Protein AF-A0A5N5Z941-F1 (afdb_monomer)

Secondary structure (DSSP, 8-state):
-HHHHHHHHHSS---------------SS--------------TT-EEEEE-TTT--EEEEEEEGGGHHHHHHHHHHHHHHTT--HHHHHHHHHHHHHTT-STT--EEEETTTEEEE-SGGGTTSTTTTEEE--SSS-EEEE--HHHHHHHHTT--TTTEESS--TTSEE----THHHHHHHHTHHHHHH-HHHHHHHHHHHHIIIIIHHHHHHHHHHT-EEEESS-TTSHHHHB-EETTTTEE-B-TTSPBPBPHHHHHHHHHHHTTEEEETTEEEE--

Foldseek 3Di:
DVVVVVVVVPPDPDPDDDDDDDDFDDDDDDDDDDDDDDDDDDDQPDFGWDAQDPQRHTPDTRHTPVCVVVVVVVLCVVCVVVVHDSNVSRVVQRVCLVVVNHPPNQWDADQQAWIAGDDPVQCLFFVGRIDGGHQAFEEEEDFFPVLLCSVVVVVCVLQEDDATDHSHYHYFDDCVLVVLCVVLVVCVPVPVQVSLVVSLVCCCVVGVVVSLVRCLVRQHKYFYRYFLVDPVRFAPQDPVVRGFRAHPVRHGHGHNRNVSVVVLVVSQWDDDRGMTGHDD

Radius of gyration: 24.16 Å; Cα contacts (8 Å, |Δi|>4): 361; chains: 1; bounding box: 55×69×48 Å

Mean predicted aligned error: 14.46 Å

Solvent-accessible surface area (backbone atoms only — not comparable to full-atom values): 16424 Å² total; per-residue (Å²): 110,74,67,62,55,55,56,60,61,73,78,48,91,76,80,85,77,86,89,83,93,82,89,84,86,86,90,84,95,78,92,78,93,74,81,89,82,89,86,89,85,80,68,99,85,52,65,39,70,44,59,28,85,93,75,68,36,79,75,48,71,72,42,42,72,91,45,47,66,60,51,51,51,54,48,47,50,51,12,54,75,69,76,38,54,59,65,58,40,36,50,48,50,40,49,25,42,74,68,73,70,35,97,78,41,56,62,48,77,43,82,21,47,33,38,40,43,46,57,76,85,33,60,76,29,31,70,37,34,58,44,80,34,37,62,86,35,32,25,32,50,49,41,43,72,72,57,45,46,60,63,64,66,68,67,59,71,88,50,47,40,69,59,94,29,68,15,28,28,20,40,90,82,69,72,57,63,63,50,43,51,61,74,41,46,70,32,55,77,78,37,49,36,60,29,55,54,50,45,56,48,53,43,36,70,77,48,50,48,60,54,48,51,56,40,62,74,70,57,38,40,34,37,28,43,40,49,79,84,41,65,78,39,32,27,36,68,34,79,90,76,72,41,69,38,32,40,96,84,68,46,71,36,66,26,71,41,34,51,50,55,53,50,41,45,77,69,46,29,48,77,62,90,38,36,33,37,63,66,129

Sequence (280 aa):
MRKLLKFLIHVWELKTISKIDFLLIKIKDTSIILGCFNVVFGSKKFKFNLYARKTGVLLEENIRKRQLDSLMKKYKNKAKTAGKTLDEYFEELATAVRNGRSQNIIAKFVKGAKLELVGSRFKNLFGGGIIVLHPERTVAVTGILDDMKIIKGLGLKNLWKQGSNIGGLDILSSPVWKKLKLKYKALEKTNNKLYWKKITKDFWDEVNKPWLDDIIARGDDVRFISDPSLETSKYVFDDKLRMFATDEFGKKVPTIFSKEVEYLKNNGYEIIGHIARKIN

Structure (mmCIF, N/CA/C/O backbone):
data_AF-A0A5N5Z941-F1
#
_entry.id   AF-A0A5N5Z941-F1
#
loop_
_atom_site.group_PDB
_atom_site.id
_atom_site.type_symbol
_atom_site.label_atom_id
_atom_site.label_alt_id
_atom_site.label_comp_id
_atom_site.label_asym_id
_atom_site.label_entity_id
_atom_site.label_seq_id
_atom_site.pdbx_PDB_ins_code
_atom_site.Cartn_x
_atom_site.Cartn_y
_atom_site.Cartn_z
_atom_site.occupancy
_atom_site.B_iso_or_equiv
_atom_site.auth_seq_id
_atom_site.auth_comp_id
_atom_site.auth_asym_id
_atom_site.auth_atom_id
_atom_site.pdbx_PDB_model_num
ATOM 1 N N . MET A 1 1 ? 0.999 43.437 -13.125 1.00 34.16 1 MET A N 1
ATOM 2 C CA . MET A 1 1 ? 2.231 42.663 -13.422 1.00 34.16 1 MET A CA 1
ATOM 3 C C . MET A 1 1 ? 3.386 43.524 -13.946 1.00 34.16 1 MET A C 1
ATOM 5 O O . MET A 1 1 ? 4.412 43.567 -13.286 1.00 34.16 1 MET A O 1
ATOM 9 N N . ARG A 1 2 ? 3.232 44.285 -15.045 1.00 28.75 2 ARG A N 1
ATOM 10 C CA . ARG A 1 2 ? 4.308 45.151 -15.593 1.00 28.75 2 ARG A CA 1
ATOM 11 C C . ARG A 1 2 ? 4.820 46.260 -14.646 1.00 28.75 2 ARG A C 1
ATOM 13 O O . ARG A 1 2 ? 6.007 46.557 -14.670 1.00 28.75 2 ARG A O 1
ATOM 20 N N . LYS A 1 3 ? 3.967 46.841 -13.787 1.00 30.12 3 LYS A N 1
ATOM 21 C CA . LYS A 1 3 ? 4.376 47.871 -12.801 1.00 30.12 3 LYS A CA 1
ATOM 22 C C . LYS A 1 3 ? 5.195 47.308 -11.625 1.00 30.12 3 LYS A C 1
ATOM 24 O O . LYS A 1 3 ? 6.138 47.952 -11.189 1.00 30.12 3 LYS A O 1
ATOM 29 N N . LEU A 1 4 ? 4.894 46.084 -11.180 1.00 32.78 4 LEU A N 1
ATOM 30 C CA . LEU A 1 4 ? 5.630 45.403 -10.103 1.00 32.78 4 LEU A CA 1
ATOM 31 C C . LEU A 1 4 ? 7.045 45.002 -10.557 1.00 32.78 4 LEU A C 1
ATOM 33 O O . LEU A 1 4 ? 8.001 45.102 -9.798 1.00 32.78 4 LEU A O 1
ATOM 37 N N . LEU A 1 5 ? 7.174 44.605 -11.829 1.00 32.78 5 LEU A N 1
ATOM 38 C CA . LEU A 1 5 ? 8.449 44.234 -12.441 1.00 32.78 5 LEU A CA 1
ATOM 39 C C . LEU A 1 5 ? 9.382 45.448 -12.599 1.00 32.78 5 LEU A C 1
ATOM 41 O O . LEU A 1 5 ? 10.567 45.345 -12.316 1.00 32.78 5 LEU A O 1
ATOM 45 N N . LYS A 1 6 ? 8.841 46.617 -12.978 1.00 34.97 6 LYS A N 1
ATOM 46 C CA . LYS A 1 6 ? 9.615 47.867 -13.080 1.00 34.97 6 LYS A CA 1
ATOM 47 C C . LYS A 1 6 ? 10.100 48.384 -11.720 1.00 34.97 6 LYS A C 1
ATOM 49 O O . LYS A 1 6 ? 11.222 48.863 -11.634 1.00 34.97 6 LYS A O 1
ATOM 54 N N . PHE A 1 7 ? 9.292 48.244 -10.667 1.00 34.28 7 PHE A N 1
ATOM 55 C CA . PHE A 1 7 ? 9.678 48.648 -9.310 1.00 34.28 7 PHE A CA 1
ATOM 56 C C . PHE A 1 7 ? 10.829 47.793 -8.753 1.00 34.28 7 PHE A C 1
ATOM 58 O O . PHE A 1 7 ? 11.749 48.314 -8.133 1.00 34.28 7 PHE A O 1
ATOM 65 N N . LEU A 1 8 ? 10.833 46.488 -9.041 1.00 33.56 8 LEU A N 1
ATOM 66 C CA . LEU A 1 8 ? 11.883 45.570 -8.584 1.00 33.56 8 LEU A CA 1
ATOM 67 C C . LEU A 1 8 ? 13.217 45.734 -9.330 1.00 33.56 8 LEU A C 1
ATOM 69 O O . LEU A 1 8 ? 14.261 45.434 -8.762 1.00 33.56 8 LEU A O 1
ATOM 73 N N . ILE A 1 9 ? 13.196 46.235 -10.569 1.00 36.88 9 ILE A N 1
ATOM 74 C CA . ILE A 1 9 ? 14.405 46.492 -11.372 1.00 36.88 9 ILE A CA 1
ATOM 75 C C . ILE A 1 9 ? 15.160 47.744 -10.892 1.00 36.88 9 ILE A C 1
ATOM 77 O O . ILE A 1 9 ? 16.368 47.830 -11.076 1.00 36.88 9 ILE A O 1
ATOM 81 N N . HIS A 1 10 ? 14.476 48.707 -10.265 1.00 32.75 10 HIS A N 1
ATOM 82 C CA . HIS A 1 10 ? 15.073 50.001 -9.910 1.00 32.75 10 HIS A CA 1
ATOM 83 C C . HIS A 1 10 ? 15.704 50.040 -8.507 1.00 32.75 10 HIS A C 1
ATOM 85 O O . HIS A 1 10 ? 16.570 50.864 -8.252 1.00 32.75 10 HIS A O 1
ATOM 91 N N . VAL A 1 11 ? 15.286 49.153 -7.595 1.00 32.28 11 VAL A N 1
ATOM 92 C CA . VAL A 1 11 ? 15.724 49.176 -6.181 1.00 32.28 11 VAL A CA 1
ATOM 93 C C . VAL A 1 11 ? 16.983 48.326 -5.941 1.00 32.28 11 VAL A C 1
ATOM 95 O O . VAL A 1 11 ? 17.607 48.437 -4.892 1.00 32.28 11 VAL A O 1
ATOM 98 N N . TRP A 1 12 ? 17.369 47.458 -6.879 1.00 30.80 12 TRP A N 1
ATOM 99 C CA . TRP A 1 12 ? 18.492 46.533 -6.704 1.00 30.80 12 TRP A CA 1
ATOM 100 C C . TRP A 1 12 ? 19.433 46.636 -7.901 1.00 30.80 12 TRP A C 1
ATOM 102 O O . TRP A 1 12 ? 19.132 46.122 -8.977 1.00 30.80 12 TRP A O 1
ATOM 112 N N . GLU A 1 13 ? 20.572 47.303 -7.706 1.00 29.98 13 GLU A N 1
ATOM 113 C CA . GLU A 1 13 ? 21.685 47.347 -8.657 1.00 29.98 13 GLU A CA 1
ATOM 114 C C . GLU A 1 13 ? 22.145 45.923 -9.010 1.00 29.98 13 GLU A C 1
ATOM 116 O O . GLU A 1 13 ? 22.936 45.284 -8.313 1.00 29.98 13 GLU A O 1
ATOM 121 N N . LEU A 1 14 ? 21.625 45.394 -10.115 1.00 31.38 14 LEU A N 1
ATOM 122 C CA . LEU A 1 14 ? 22.033 44.114 -10.674 1.00 31.38 14 LEU A CA 1
ATOM 123 C C . LEU A 1 14 ? 23.323 44.314 -11.471 1.00 31.38 14 LEU A C 1
ATOM 125 O O . LEU A 1 14 ? 23.294 44.556 -12.676 1.00 31.38 14 LEU A O 1
ATOM 129 N N . LYS A 1 15 ? 24.475 44.168 -10.807 1.00 27.58 15 LYS A N 1
ATOM 130 C CA . LYS A 1 15 ? 25.736 43.899 -11.509 1.00 27.58 15 LYS A CA 1
ATOM 131 C C . LYS A 1 15 ? 25.632 42.535 -12.197 1.00 27.58 15 LYS A C 1
ATOM 133 O O . LYS A 1 15 ? 25.572 41.487 -11.556 1.00 27.58 15 LYS A O 1
ATOM 138 N N . THR A 1 16 ? 25.578 42.572 -13.521 1.00 26.86 16 THR A N 1
ATOM 139 C CA . THR A 1 16 ? 25.577 41.429 -14.435 1.00 26.86 16 THR A CA 1
ATOM 140 C C . THR A 1 16 ? 26.848 40.595 -14.280 1.00 26.86 16 THR A C 1
ATOM 142 O O . THR A 1 16 ? 27.936 41.054 -14.615 1.00 26.86 16 THR A O 1
ATOM 145 N N . ILE A 1 17 ? 26.705 39.350 -13.818 1.00 27.91 17 ILE A N 1
ATOM 146 C CA . ILE A 1 17 ? 27.745 38.317 -13.899 1.00 27.91 17 ILE A CA 1
ATOM 147 C C . ILE A 1 17 ? 27.318 37.326 -14.984 1.00 27.91 17 ILE A C 1
ATOM 149 O O . ILE A 1 17 ? 26.288 36.662 -14.878 1.00 27.91 17 ILE A O 1
ATOM 153 N N . SER A 1 18 ? 28.104 37.266 -16.055 1.00 26.66 18 SER A N 1
ATOM 154 C CA . SER A 1 18 ? 27.911 36.376 -17.197 1.00 26.66 18 SER A CA 1
ATOM 155 C C . SER A 1 18 ? 28.386 34.950 -16.888 1.00 26.66 18 SER A C 1
ATOM 157 O O . SER A 1 18 ? 29.513 34.781 -16.429 1.00 26.66 18 SER A O 1
ATOM 159 N N . LYS A 1 19 ? 27.560 33.959 -17.261 1.00 28.72 19 LYS A N 1
ATOM 160 C CA . LYS A 1 19 ? 27.771 32.489 -17.272 1.00 28.72 19 LYS A CA 1
ATOM 161 C C . LYS A 1 19 ? 27.535 31.725 -15.965 1.00 28.72 19 LYS A C 1
ATOM 163 O O . LYS A 1 19 ? 28.493 31.418 -15.264 1.00 28.72 19 LYS A O 1
ATOM 168 N N . ILE A 1 20 ? 26.292 31.279 -15.735 1.00 28.08 20 ILE A N 1
ATOM 169 C CA . ILE A 1 20 ? 25.980 30.059 -14.960 1.00 28.08 20 ILE A CA 1
ATOM 170 C C . ILE A 1 20 ? 24.693 29.405 -15.514 1.00 28.08 20 ILE A C 1
ATOM 172 O O . ILE A 1 20 ? 23.646 30.047 -15.562 1.00 28.08 20 ILE A O 1
ATOM 176 N N . ASP A 1 21 ? 24.771 28.120 -15.879 1.00 24.11 21 ASP A N 1
ATOM 177 C CA . ASP A 1 21 ? 23.700 27.308 -16.479 1.00 24.11 21 ASP A CA 1
ATOM 178 C C . ASP A 1 21 ? 22.988 26.404 -15.452 1.00 24.11 21 ASP A C 1
ATOM 180 O O . ASP A 1 21 ? 23.427 25.278 -15.256 1.00 24.11 21 ASP A O 1
ATOM 184 N N . PHE A 1 22 ? 21.879 26.819 -14.816 1.00 28.45 22 PHE A N 1
ATOM 185 C CA . PHE A 1 22 ? 20.979 25.873 -14.113 1.00 28.45 22 PHE A CA 1
ATOM 186 C C . PHE A 1 22 ? 19.509 26.336 -14.089 1.00 28.45 22 PHE A C 1
ATOM 188 O O . PHE A 1 22 ? 19.224 27.528 -13.972 1.00 28.45 22 PHE A O 1
ATOM 195 N N . LEU A 1 23 ? 18.575 25.371 -14.129 1.00 29.17 23 LEU A N 1
ATOM 196 C CA . LEU A 1 23 ? 17.128 25.559 -13.934 1.00 29.17 23 LEU A CA 1
ATOM 197 C C . LEU A 1 23 ? 16.690 25.002 -12.567 1.00 29.17 23 LEU A C 1
ATOM 199 O O . LEU A 1 23 ? 17.074 23.899 -12.182 1.00 29.17 23 LEU A O 1
ATOM 203 N N . LEU A 1 24 ? 15.845 25.758 -11.862 1.00 28.91 24 LEU A N 1
ATOM 204 C CA . LEU A 1 24 ? 15.279 25.441 -10.547 1.00 28.91 24 LEU A CA 1
ATOM 205 C C . LEU A 1 24 ? 13.745 25.483 -10.638 1.00 28.91 24 LEU A C 1
ATOM 207 O O . LEU A 1 24 ? 13.215 26.435 -11.206 1.00 28.91 24 LEU A O 1
ATOM 211 N N . ILE A 1 25 ? 13.014 24.516 -10.063 1.00 28.80 25 ILE A N 1
ATOM 212 C CA . ILE A 1 25 ? 11.534 24.531 -10.081 1.00 28.80 25 ILE A CA 1
ATOM 213 C C . ILE A 1 25 ? 10.939 24.363 -8.673 1.00 28.80 25 ILE A C 1
ATOM 215 O O . ILE A 1 25 ? 11.345 23.501 -7.893 1.00 28.80 25 ILE A O 1
ATOM 219 N N . LYS A 1 26 ? 9.958 25.229 -8.369 1.00 27.98 26 LYS A N 1
ATOM 220 C CA . LYS A 1 26 ? 9.179 25.349 -7.122 1.00 27.98 26 LYS A CA 1
ATOM 221 C C . LYS A 1 26 ? 7.834 24.613 -7.229 1.00 27.98 26 LYS A C 1
ATOM 223 O O . LYS A 1 26 ? 7.254 24.539 -8.304 1.00 27.98 26 LYS A O 1
ATOM 228 N N . ILE A 1 27 ? 7.295 24.162 -6.089 1.00 30.41 27 ILE A N 1
ATOM 229 C CA . ILE A 1 27 ? 5.956 23.558 -5.961 1.00 30.41 27 ILE A CA 1
ATOM 230 C C . ILE A 1 27 ? 5.034 24.458 -5.122 1.00 30.41 27 ILE A C 1
ATOM 232 O O . ILE A 1 27 ? 5.337 24.722 -3.955 1.00 30.41 27 ILE A O 1
ATOM 236 N N . LYS A 1 28 ? 3.912 24.884 -5.721 1.00 33.81 28 LYS A N 1
ATOM 237 C CA . LYS A 1 28 ? 2.533 24.829 -5.184 1.00 33.81 28 LYS A CA 1
ATOM 238 C C . LYS A 1 28 ? 1.542 25.382 -6.232 1.00 33.81 28 LYS A C 1
ATOM 240 O O . LYS A 1 28 ? 1.568 26.568 -6.533 1.00 33.81 28 LYS A O 1
ATOM 245 N N . ASP A 1 29 ? 0.721 24.469 -6.750 1.00 30.47 29 ASP A N 1
ATOM 246 C CA . ASP A 1 29 ? -0.623 24.636 -7.338 1.00 30.47 29 ASP A CA 1
ATOM 247 C C . ASP A 1 29 ? -0.856 25.156 -8.780 1.00 30.47 29 ASP A C 1
ATOM 249 O O . ASP A 1 29 ? -2.010 25.305 -9.172 1.00 30.47 29 ASP A O 1
ATOM 253 N N . THR A 1 30 ? 0.143 25.304 -9.659 1.00 24.30 30 THR A N 1
ATOM 254 C CA . THR A 1 30 ? -0.098 25.367 -11.128 1.00 24.30 30 THR A CA 1
ATOM 255 C C . THR A 1 30 ? 1.155 24.959 -11.908 1.00 24.30 30 THR A C 1
ATOM 257 O O . THR A 1 30 ? 2.269 25.298 -11.506 1.00 24.30 30 THR A O 1
ATOM 260 N N . SER A 1 31 ? 0.989 24.232 -13.017 1.00 30.16 31 SER A N 1
ATOM 261 C CA . SER A 1 31 ? 2.070 23.852 -13.934 1.00 30.16 31 SER A CA 1
ATOM 262 C C . SER A 1 31 ? 2.244 24.908 -15.024 1.00 30.16 31 SER A C 1
ATOM 264 O O . SER A 1 31 ? 1.320 25.145 -15.794 1.00 30.16 31 SER A O 1
ATOM 266 N N . ILE A 1 32 ? 3.430 25.509 -15.125 1.00 23.92 32 ILE A N 1
ATOM 267 C CA . ILE A 1 32 ? 3.834 26.299 -16.294 1.00 23.92 32 ILE A CA 1
ATOM 268 C C . ILE A 1 32 ? 5.236 25.845 -16.708 1.00 23.92 32 ILE A C 1
ATOM 270 O O . ILE A 1 32 ? 6.147 25.796 -15.881 1.00 23.92 32 ILE A O 1
ATOM 274 N N . ILE A 1 33 ? 5.396 25.519 -17.991 1.00 27.14 33 ILE A N 1
ATOM 275 C CA . ILE A 1 33 ? 6.697 25.387 -18.651 1.00 27.14 33 ILE A CA 1
ATOM 276 C C . ILE A 1 33 ? 7.131 26.804 -19.027 1.00 27.14 33 ILE A C 1
ATOM 278 O O . ILE A 1 33 ? 6.471 27.444 -19.841 1.00 27.14 33 ILE A O 1
ATOM 282 N N . LEU A 1 34 ? 8.215 27.308 -18.438 1.00 24.92 34 LEU A N 1
ATOM 283 C CA . LEU A 1 34 ? 8.829 28.566 -18.865 1.00 24.92 34 LEU A CA 1
ATOM 284 C C . LEU A 1 34 ? 10.334 28.385 -19.036 1.00 24.92 34 LEU A C 1
ATOM 286 O O . LEU A 1 34 ? 11.019 27.848 -18.164 1.00 24.92 34 LEU A O 1
ATOM 290 N N . GLY A 1 35 ? 10.812 28.839 -20.194 1.00 25.55 35 GLY A N 1
ATOM 291 C CA . GLY A 1 35 ? 12.224 28.981 -20.510 1.00 25.55 35 GLY A CA 1
ATOM 292 C C . GLY A 1 35 ? 12.918 30.010 -19.611 1.00 25.55 35 GLY A C 1
ATOM 293 O O . GLY A 1 35 ? 12.281 30.907 -19.068 1.00 25.55 35 GLY A O 1
ATOM 294 N N . CYS A 1 36 ? 14.226 29.796 -19.462 1.00 32.69 36 CYS A N 1
ATOM 295 C CA . CYS A 1 36 ? 15.288 30.596 -18.841 1.00 32.69 36 CYS A CA 1
ATOM 296 C C . CYS A 1 36 ? 14.920 31.964 -18.214 1.00 32.69 36 CYS A C 1
ATOM 298 O O . CYS A 1 36 ? 14.432 32.835 -18.918 1.00 32.69 36 CYS A O 1
ATOM 300 N N . PHE A 1 37 ? 15.253 32.172 -16.926 1.00 25.61 37 PHE A N 1
ATOM 301 C CA . PHE A 1 37 ? 16.124 33.241 -16.365 1.00 25.61 37 PHE A CA 1
ATOM 302 C C . PHE A 1 37 ? 15.961 33.397 -14.824 1.00 25.61 37 PHE A C 1
ATOM 304 O O . PHE A 1 37 ? 14.855 33.471 -14.305 1.00 25.61 37 PHE A O 1
ATOM 311 N N . ASN A 1 38 ? 17.118 33.447 -14.141 1.00 31.64 38 ASN A N 1
ATOM 312 C CA . ASN A 1 38 ? 17.556 34.071 -12.871 1.00 31.64 38 ASN A CA 1
ATOM 313 C C . ASN A 1 38 ? 16.678 34.181 -11.586 1.00 31.64 38 ASN A C 1
ATOM 315 O O . ASN A 1 38 ? 15.577 34.717 -11.571 1.00 31.64 38 ASN A O 1
ATOM 319 N N . VAL A 1 39 ? 17.360 33.872 -10.462 1.00 31.77 39 VAL A N 1
ATOM 320 C CA . VAL A 1 39 ? 17.110 34.170 -9.026 1.00 31.77 39 VAL A CA 1
ATOM 321 C C . VAL A 1 39 ? 16.338 33.127 -8.192 1.00 31.77 39 VAL A C 1
ATOM 323 O O . VAL A 1 39 ? 15.164 32.847 -8.405 1.00 31.77 39 VAL A O 1
ATOM 326 N N . VAL A 1 40 ? 16.988 32.623 -7.127 1.00 32.53 40 VAL A N 1
ATOM 327 C CA . VAL A 1 40 ? 16.365 31.812 -6.062 1.00 32.53 40 VAL A CA 1
ATOM 328 C C . VAL A 1 40 ? 16.209 32.636 -4.780 1.00 32.53 40 VAL A C 1
ATOM 330 O O . VAL A 1 40 ? 17.121 32.707 -3.955 1.00 32.53 40 VAL A O 1
ATOM 333 N N . PHE A 1 41 ? 15.019 33.191 -4.551 1.00 31.55 41 PHE A N 1
ATOM 334 C CA . PHE A 1 41 ? 14.597 33.637 -3.218 1.00 31.55 41 PHE A CA 1
ATOM 335 C C . PHE A 1 41 ? 13.874 32.499 -2.482 1.00 31.55 41 PHE A C 1
ATOM 337 O O . PHE A 1 41 ? 12.989 31.851 -3.039 1.00 31.55 41 PHE A O 1
ATOM 344 N N . GLY A 1 42 ? 14.210 32.255 -1.207 1.00 28.25 42 GLY A N 1
ATOM 345 C CA . GLY A 1 42 ? 13.426 31.326 -0.384 1.00 28.25 42 GLY A CA 1
ATOM 346 C C . GLY A 1 42 ? 14.048 30.866 0.941 1.00 28.25 42 GLY A C 1
ATOM 347 O O . GLY A 1 42 ? 15.176 30.382 0.977 1.00 28.25 42 GLY A O 1
ATOM 348 N N . SER A 1 43 ? 13.242 30.998 2.001 1.00 37.66 43 SER A N 1
ATOM 349 C CA . SER A 1 43 ? 13.399 30.626 3.421 1.00 37.66 43 SER A CA 1
ATOM 350 C C . SER A 1 43 ? 13.898 29.198 3.758 1.00 37.66 43 SER A C 1
ATOM 352 O O . SER A 1 43 ? 13.892 28.293 2.927 1.00 37.66 43 SER A O 1
ATOM 354 N N . LYS A 1 44 ? 14.230 28.961 5.042 1.00 41.03 44 LYS A N 1
ATOM 355 C CA . LYS A 1 44 ? 14.675 27.676 5.644 1.00 41.03 44 LYS A CA 1
ATOM 356 C C . LYS A 1 44 ? 13.751 26.454 5.409 1.00 41.03 44 LYS A C 1
ATOM 358 O O . LYS A 1 44 ? 14.152 25.343 5.746 1.00 41.03 44 LYS A O 1
ATOM 363 N N . LYS A 1 45 ? 12.536 26.619 4.865 1.00 47.72 45 LYS A N 1
ATOM 364 C CA . LYS A 1 45 ? 11.516 25.553 4.741 1.00 47.72 45 LYS A CA 1
ATOM 365 C C . LYS A 1 45 ? 11.463 24.837 3.380 1.00 47.72 45 LYS A C 1
ATOM 367 O O . LYS A 1 45 ? 10.633 23.947 3.216 1.00 47.72 45 LYS A O 1
ATOM 372 N N . PHE A 1 46 ? 12.304 25.191 2.408 1.00 50.84 46 PHE A N 1
ATOM 373 C CA . PHE A 1 46 ? 12.202 24.642 1.048 1.00 50.84 46 PHE A CA 1
ATOM 374 C C . PHE A 1 46 ? 13.095 23.411 0.809 1.00 50.84 46 PHE A C 1
ATOM 376 O O . PHE A 1 46 ? 14.239 23.357 1.270 1.00 50.84 46 PHE A O 1
ATOM 383 N N . LYS A 1 47 ? 12.540 22.435 0.075 1.00 54.31 47 LYS A N 1
ATOM 384 C CA . LYS A 1 47 ? 13.211 21.228 -0.425 1.00 54.31 47 LYS A CA 1
ATOM 385 C C . LYS A 1 47 ? 13.267 21.260 -1.957 1.00 54.31 47 LYS A C 1
ATOM 387 O O . LYS A 1 47 ? 12.312 21.723 -2.578 1.00 54.31 47 LYS A O 1
ATOM 392 N N . PHE A 1 48 ? 14.351 20.752 -2.533 1.00 55.31 48 PHE A N 1
ATOM 393 C CA . PHE A 1 48 ? 14.636 20.759 -3.969 1.00 55.31 48 PHE A CA 1
ATOM 394 C C . PHE A 1 48 ? 14.872 19.338 -4.486 1.00 55.31 48 PHE A C 1
ATOM 396 O O . PHE A 1 48 ? 15.355 18.482 -3.749 1.00 55.31 48 PHE A O 1
ATOM 403 N N . ASN A 1 49 ? 14.569 19.114 -5.761 1.00 53.88 49 ASN A N 1
ATOM 404 C CA . ASN A 1 49 ? 14.882 17.880 -6.474 1.00 53.88 49 ASN A CA 1
ATOM 405 C C . ASN A 1 49 ? 15.833 18.214 -7.629 1.00 53.88 49 ASN A C 1
ATOM 407 O O . ASN A 1 49 ? 15.670 19.254 -8.271 1.00 53.88 49 ASN A O 1
ATOM 411 N N . LEU A 1 50 ? 16.809 17.344 -7.881 1.00 56.97 50 LEU A N 1
ATOM 412 C CA . LEU A 1 50 ? 17.772 17.475 -8.971 1.00 56.97 50 LEU A CA 1
ATOM 413 C C . LEU A 1 50 ? 17.400 16.508 -10.092 1.00 56.97 50 LEU A C 1
ATOM 415 O O . LEU A 1 50 ? 17.276 15.309 -9.850 1.00 56.97 50 LEU A O 1
ATOM 419 N N . TYR A 1 51 ? 17.276 17.027 -11.309 1.00 50.75 51 TYR A N 1
ATOM 420 C CA . TYR A 1 51 ? 16.982 16.235 -12.499 1.00 50.75 51 TYR A CA 1
ATOM 421 C C . TYR A 1 51 ? 18.082 16.410 -13.541 1.00 50.75 51 TYR A C 1
ATOM 423 O O . TYR A 1 51 ? 18.625 17.506 -13.690 1.00 50.75 51 TYR A O 1
ATOM 431 N N . ALA A 1 52 ? 18.377 15.347 -14.284 1.00 52.44 52 ALA A N 1
ATOM 432 C CA . ALA A 1 52 ? 19.203 15.439 -15.481 1.00 52.44 52 ALA A CA 1
ATOM 433 C C . ALA A 1 52 ? 18.439 16.171 -16.594 1.00 52.44 52 ALA A C 1
ATOM 435 O O . ALA A 1 52 ? 17.272 15.871 -16.864 1.00 52.44 52 ALA A O 1
ATOM 436 N N . ARG A 1 53 ? 19.091 17.152 -17.226 1.00 50.53 53 ARG A N 1
ATOM 437 C CA . ARG A 1 53 ? 18.438 18.126 -18.111 1.00 50.53 53 ARG A CA 1
ATOM 438 C C . ARG A 1 53 ? 17.845 17.486 -19.362 1.00 50.53 53 ARG A 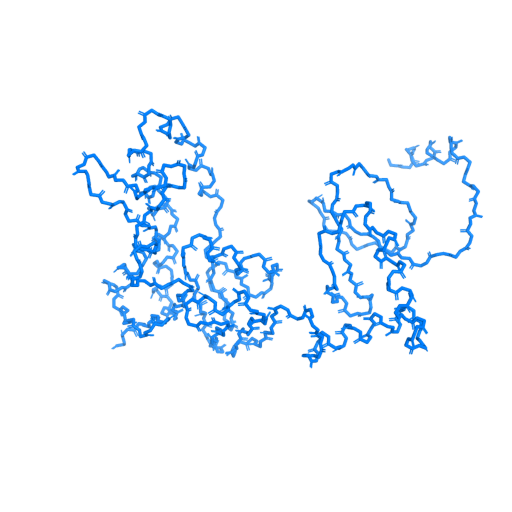C 1
ATOM 440 O O . ARG A 1 53 ? 16.703 17.793 -19.690 1.00 50.53 53 ARG A O 1
ATOM 447 N N . LYS A 1 54 ? 18.591 16.636 -20.074 1.00 48.25 54 LYS A N 1
ATOM 448 C CA . LYS A 1 54 ? 18.111 16.068 -21.347 1.00 48.25 54 LYS A CA 1
ATOM 449 C C . LYS A 1 54 ? 17.134 14.921 -21.129 1.00 48.25 54 LYS A C 1
ATOM 451 O O . LYS A 1 54 ? 16.274 14.667 -21.963 1.00 48.25 54 LYS A O 1
ATOM 456 N N . THR A 1 55 ? 17.267 14.215 -20.013 1.00 46.09 55 THR A N 1
ATOM 457 C CA . THR A 1 55 ? 16.574 12.944 -19.778 1.00 46.09 55 THR A CA 1
ATOM 458 C C . THR A 1 55 ? 15.421 13.033 -18.782 1.00 46.09 55 THR A C 1
ATOM 460 O O . THR A 1 55 ? 14.622 12.097 -18.711 1.00 46.09 55 THR A O 1
ATOM 463 N N . GLY A 1 56 ? 15.322 14.118 -18.007 1.00 46.56 56 GLY A N 1
ATOM 464 C CA . GLY A 1 56 ? 14.281 14.315 -16.993 1.00 46.56 56 GLY A CA 1
ATOM 465 C C . GLY A 1 56 ? 14.362 13.340 -15.813 1.00 46.56 56 GLY A C 1
ATOM 466 O O . GLY A 1 56 ? 13.430 13.256 -15.017 1.00 46.56 56 GLY A O 1
ATOM 467 N N . VAL A 1 57 ? 15.454 12.579 -15.697 1.00 47.75 57 VAL A N 1
ATOM 468 C CA . VAL A 1 57 ? 15.636 11.558 -14.659 1.00 47.75 57 VAL A CA 1
ATOM 469 C C . VAL A 1 57 ? 15.946 12.228 -13.324 1.00 47.75 57 VAL A C 1
ATOM 471 O O . VAL A 1 57 ? 16.831 13.079 -13.251 1.00 47.75 57 VAL A O 1
ATOM 474 N N . LEU A 1 58 ? 15.231 11.826 -12.270 1.00 51.88 58 LEU A N 1
ATOM 475 C CA . LEU A 1 58 ? 15.476 12.271 -10.898 1.00 51.88 58 LEU A CA 1
ATOM 476 C C . LEU A 1 58 ? 16.792 11.674 -10.388 1.00 51.88 58 LEU A C 1
ATOM 478 O O . LEU A 1 58 ? 16.924 10.457 -10.283 1.00 51.88 58 LEU A O 1
ATOM 482 N N . LEU A 1 59 ? 17.751 12.538 -10.067 1.00 54.97 59 LEU A N 1
ATOM 483 C CA . LEU A 1 59 ? 19.063 12.147 -9.554 1.00 54.97 59 LEU A CA 1
ATOM 484 C C . LEU A 1 59 ? 19.112 12.184 -8.022 1.00 54.97 59 LEU A C 1
ATOM 486 O O . LEU A 1 59 ? 19.729 11.314 -7.412 1.00 54.97 59 LEU A O 1
ATOM 490 N N . GLU A 1 60 ? 18.470 13.184 -7.410 1.00 60.16 60 GLU A N 1
ATOM 491 C CA . GLU A 1 60 ? 18.425 13.396 -5.956 1.00 60.16 60 GLU A CA 1
ATOM 492 C C . GLU A 1 60 ? 17.112 14.089 -5.564 1.00 60.16 60 GLU A C 1
ATOM 494 O O . GLU A 1 60 ? 16.645 14.995 -6.261 1.00 60.16 60 GLU A O 1
ATOM 499 N N . GLU A 1 61 ? 16.536 13.720 -4.420 1.00 58.88 61 GLU A N 1
ATOM 500 C CA . GLU A 1 61 ? 15.283 14.290 -3.914 1.00 58.88 61 GLU A CA 1
ATOM 501 C C . GLU A 1 61 ? 15.439 14.987 -2.558 1.00 58.88 61 GLU A C 1
ATOM 503 O O . GLU A 1 61 ? 16.347 14.705 -1.778 1.00 58.88 61 GLU A O 1
ATOM 508 N N . ASN A 1 62 ? 14.493 15.872 -2.230 1.00 60.66 62 ASN A N 1
ATOM 509 C CA . ASN A 1 62 ? 14.345 16.451 -0.891 1.00 60.66 62 ASN A CA 1
ATOM 510 C C . ASN A 1 62 ? 15.561 17.255 -0.365 1.00 60.66 62 ASN A C 1
ATOM 512 O O . ASN A 1 62 ? 15.722 17.421 0.850 1.00 60.66 62 ASN A O 1
ATOM 516 N N . ILE A 1 63 ? 16.381 17.811 -1.257 1.00 62.66 63 ILE A N 1
ATOM 517 C CA . ILE A 1 63 ? 17.607 18.553 -0.942 1.00 62.66 63 ILE A CA 1
ATOM 518 C C . ILE A 1 63 ? 17.250 19.851 -0.210 1.00 62.66 63 ILE A C 1
ATOM 520 O O . ILE A 1 63 ? 16.429 20.630 -0.687 1.00 62.66 63 ILE A O 1
ATOM 524 N N . ARG A 1 64 ? 17.861 20.140 0.943 1.00 68.56 64 ARG A N 1
ATOM 525 C CA . ARG A 1 64 ? 17.679 21.440 1.621 1.00 68.56 64 ARG A CA 1
ATOM 526 C C . ARG A 1 64 ? 18.567 22.501 0.976 1.00 68.56 64 ARG A C 1
ATOM 528 O O . ARG A 1 64 ? 19.676 22.190 0.559 1.00 68.56 64 ARG A O 1
ATOM 535 N N . LYS A 1 65 ? 18.163 23.779 1.022 1.00 70.44 65 LYS A N 1
ATOM 536 C CA . LYS A 1 65 ? 18.963 24.907 0.486 1.00 70.44 65 LYS A CA 1
ATOM 537 C C . LYS A 1 65 ? 20.436 24.861 0.916 1.00 70.44 65 LYS A C 1
ATOM 539 O O . LYS A 1 65 ? 21.322 24.943 0.081 1.00 70.44 65 LYS A O 1
ATOM 544 N N . ARG A 1 66 ? 20.688 24.638 2.212 1.00 74.38 66 ARG A N 1
ATOM 545 C CA . ARG A 1 66 ? 22.044 24.556 2.793 1.00 74.38 66 ARG A CA 1
ATOM 546 C C . ARG A 1 66 ? 22.913 23.410 2.251 1.00 74.38 66 ARG A C 1
ATOM 548 O O . ARG A 1 66 ? 24.098 23.368 2.541 1.00 74.38 66 ARG A O 1
ATOM 555 N N . GLN A 1 67 ? 22.317 22.438 1.561 1.00 74.44 67 GLN A N 1
ATOM 556 C CA . GLN A 1 67 ? 23.009 21.269 1.017 1.00 74.44 67 GLN A CA 1
ATOM 557 C C . GLN A 1 67 ? 23.349 21.434 -0.468 1.00 74.44 67 GLN A C 1
ATOM 559 O O . GLN A 1 67 ? 24.150 20.650 -0.967 1.00 74.44 67 GLN A O 1
ATOM 564 N N . LEU A 1 68 ? 22.776 22.427 -1.163 1.00 69.31 68 LEU A N 1
ATOM 565 C CA . LEU A 1 68 ? 22.941 22.591 -2.611 1.00 69.31 68 LEU A CA 1
ATOM 566 C C . LEU A 1 68 ? 24.408 22.790 -2.998 1.00 69.31 68 LEU A C 1
ATOM 568 O O . LEU A 1 68 ? 24.911 22.050 -3.835 1.00 69.31 68 LEU A O 1
ATOM 572 N N . ASP A 1 69 ? 25.118 23.709 -2.346 1.00 73.00 69 ASP A N 1
ATOM 573 C CA . ASP A 1 69 ? 26.503 24.024 -2.719 1.00 73.00 69 ASP A CA 1
ATOM 574 C C . ASP A 1 69 ? 27.447 22.838 -2.493 1.00 73.00 69 ASP A C 1
ATOM 576 O O . ASP A 1 69 ? 28.270 22.513 -3.349 1.00 73.00 69 ASP A O 1
ATOM 580 N N . SER A 1 70 ? 27.280 22.133 -1.369 1.00 78.50 70 SER A N 1
ATOM 581 C CA . SER A 1 70 ? 28.044 20.919 -1.062 1.00 78.50 70 SER A CA 1
ATOM 582 C C . SER A 1 70 ? 27.752 19.799 -2.067 1.00 78.50 70 SER A C 1
ATOM 584 O O . SER A 1 70 ? 28.673 19.161 -2.584 1.00 78.50 70 SER A O 1
ATOM 586 N N . LEU A 1 71 ? 26.477 19.608 -2.419 1.00 73.19 71 LEU A N 1
ATOM 587 C CA . LEU A 1 71 ? 26.052 18.619 -3.404 1.00 73.19 71 LEU A CA 1
ATOM 588 C C . LEU A 1 71 ? 26.608 18.936 -4.800 1.00 73.19 71 LEU A C 1
ATOM 590 O O . LEU A 1 71 ? 27.151 18.055 -5.464 1.00 73.19 71 LEU A O 1
ATOM 594 N N . MET A 1 72 ? 26.549 20.198 -5.227 1.00 77.25 72 MET A N 1
ATOM 595 C CA . MET A 1 72 ? 27.088 20.626 -6.518 1.00 77.25 72 MET A CA 1
ATOM 596 C C . MET A 1 72 ? 28.610 20.518 -6.562 1.00 77.25 72 MET A C 1
ATOM 598 O O . MET A 1 72 ? 29.158 20.077 -7.570 1.00 77.25 72 MET A O 1
ATOM 602 N N . LYS A 1 73 ? 29.310 20.846 -5.470 1.00 79.25 73 LYS A N 1
ATOM 603 C CA . LYS A 1 73 ? 30.761 20.648 -5.362 1.00 79.25 73 LYS A CA 1
ATOM 604 C C . LYS A 1 73 ? 31.132 19.168 -5.481 1.00 79.25 73 LYS A C 1
ATOM 606 O O . LYS A 1 73 ? 32.047 18.832 -6.229 1.00 79.25 73 LYS A O 1
ATOM 611 N N . LYS A 1 74 ? 30.382 18.277 -4.820 1.00 83.56 74 LYS A N 1
ATOM 612 C CA . LYS A 1 74 ? 30.539 16.817 -4.944 1.00 83.56 74 LYS A CA 1
ATOM 613 C C . LYS A 1 74 ? 30.403 16.364 -6.402 1.00 83.56 74 LYS A C 1
ATOM 615 O O . LYS A 1 74 ? 31.268 15.636 -6.881 1.00 83.56 74 LYS A O 1
ATOM 620 N N . TYR A 1 75 ? 29.358 16.796 -7.110 1.00 78.56 75 TYR A N 1
ATOM 621 C CA . TYR A 1 75 ? 29.139 16.398 -8.505 1.00 78.56 75 TYR A CA 1
ATOM 622 C C . TYR A 1 75 ? 30.168 16.992 -9.472 1.00 78.56 75 TYR A C 1
ATOM 624 O O . TYR A 1 75 ? 30.664 16.268 -10.328 1.00 78.56 75 TYR A O 1
ATOM 632 N N . LYS A 1 76 ? 30.574 18.256 -9.289 1.00 81.44 76 LYS A N 1
ATOM 633 C CA . LYS A 1 76 ? 31.659 18.875 -10.071 1.00 81.44 76 LYS A CA 1
ATOM 634 C C . LYS A 1 76 ? 32.981 18.130 -9.909 1.00 81.44 76 LYS A C 1
ATOM 636 O O . LYS A 1 76 ? 33.655 17.873 -10.899 1.00 81.44 76 LYS A O 1
ATOM 641 N N . ASN A 1 77 ? 33.329 17.746 -8.681 1.00 83.75 77 ASN A N 1
ATOM 642 C CA . ASN A 1 77 ? 34.538 16.967 -8.427 1.00 83.75 77 ASN A CA 1
ATOM 643 C C . ASN A 1 77 ? 34.467 15.598 -9.108 1.00 83.75 77 ASN A C 1
ATOM 645 O O . ASN A 1 77 ? 35.415 15.214 -9.778 1.00 83.75 77 ASN A O 1
ATOM 649 N N . LYS A 1 78 ? 33.331 14.898 -9.000 1.00 78.88 78 LYS A N 1
ATOM 650 C CA . LYS A 1 78 ? 33.132 13.604 -9.665 1.00 78.88 78 LYS A CA 1
ATOM 651 C C . LYS A 1 78 ? 33.211 13.701 -11.191 1.00 78.88 78 LYS A C 1
ATOM 653 O O . LYS A 1 78 ? 33.881 12.875 -11.800 1.00 78.88 78 LYS A O 1
ATOM 658 N N . ALA A 1 79 ? 32.588 14.717 -11.789 1.00 77.50 79 ALA A N 1
ATOM 659 C CA . ALA A 1 79 ? 32.666 14.972 -13.226 1.00 77.50 79 ALA A CA 1
ATOM 660 C C . ALA A 1 79 ? 34.116 15.241 -13.663 1.00 77.50 79 ALA A C 1
ATOM 662 O O . ALA A 1 79 ? 34.601 14.619 -14.604 1.00 77.50 79 ALA A O 1
ATOM 663 N N . LYS A 1 80 ? 34.846 16.071 -12.901 1.00 89.56 80 LYS A N 1
ATOM 664 C CA . LYS A 1 80 ? 36.271 16.343 -13.135 1.00 89.56 80 LYS A CA 1
ATOM 665 C C . LYS A 1 80 ? 37.121 15.071 -13.049 1.00 89.56 80 LYS A C 1
ATOM 667 O O . LYS A 1 80 ? 37.935 14.840 -13.933 1.00 89.56 80 LYS A O 1
ATOM 672 N N . THR A 1 81 ? 36.925 14.240 -12.024 1.00 92.06 81 THR A N 1
ATOM 673 C CA . THR A 1 81 ? 37.627 12.952 -11.880 1.00 92.06 81 THR A CA 1
ATOM 674 C C . THR A 1 81 ? 37.313 11.997 -13.032 1.00 92.06 81 THR A C 1
ATOM 676 O O . THR A 1 81 ? 38.185 11.248 -13.450 1.00 92.06 81 THR A O 1
ATOM 679 N N . ALA A 1 82 ? 36.093 12.044 -13.568 1.00 83.19 82 ALA A N 1
ATOM 680 C CA . ALA A 1 82 ? 35.679 11.241 -14.714 1.00 83.19 82 ALA A CA 1
ATOM 681 C C . ALA A 1 82 ? 36.129 11.811 -16.074 1.00 83.19 82 ALA A C 1
ATOM 683 O O . ALA A 1 82 ? 35.826 11.203 -17.097 1.00 83.19 82 ALA A O 1
ATOM 684 N N . GLY A 1 83 ? 36.800 12.972 -16.107 1.00 94.06 83 GLY A N 1
ATOM 685 C CA . GLY A 1 83 ? 37.188 13.644 -17.352 1.00 94.06 83 GLY A CA 1
ATOM 686 C C . GLY A 1 83 ? 35.998 14.155 -18.173 1.00 94.06 83 GLY A C 1
ATOM 687 O O . GLY A 1 83 ? 36.093 14.227 -19.392 1.00 94.06 83 GLY A O 1
ATOM 688 N N . LYS A 1 84 ? 34.870 14.469 -17.524 1.00 85.31 84 LYS A N 1
ATOM 689 C CA . LYS A 1 84 ? 33.604 14.842 -18.173 1.00 85.31 84 LYS A CA 1
ATOM 690 C C . LYS A 1 84 ? 33.165 16.240 -17.770 1.00 85.31 84 LYS A C 1
ATOM 692 O O . LYS A 1 84 ? 33.441 16.705 -16.659 1.00 85.31 84 LYS A O 1
ATOM 697 N N . THR A 1 85 ? 32.409 16.900 -18.642 1.00 84.06 85 THR A N 1
ATOM 698 C CA . THR A 1 85 ? 31.609 18.053 -18.222 1.00 84.06 85 THR A CA 1
ATOM 699 C C . THR A 1 85 ? 30.548 17.607 -17.214 1.00 84.06 85 THR A C 1
ATOM 701 O O . THR A 1 85 ? 30.178 16.433 -17.127 1.00 84.06 85 THR A O 1
ATOM 704 N N . LEU A 1 86 ? 30.043 18.549 -16.417 1.00 73.19 86 LEU A N 1
ATOM 705 C CA . LEU A 1 86 ? 29.003 18.239 -15.438 1.00 73.19 86 LEU A CA 1
ATOM 706 C C . LEU A 1 86 ? 27.726 17.705 -16.108 1.00 73.19 86 LEU A C 1
ATOM 708 O O . LEU A 1 86 ? 27.105 16.785 -15.581 1.00 73.19 86 LEU A O 1
ATOM 712 N N . ASP A 1 87 ? 27.380 18.247 -17.275 1.00 70.19 87 ASP A N 1
ATOM 713 C CA . ASP A 1 87 ? 26.225 17.808 -18.054 1.00 70.19 87 ASP A CA 1
ATOM 714 C C . ASP A 1 87 ? 26.423 16.387 -18.591 1.00 70.19 87 ASP A C 1
ATOM 716 O O . ASP A 1 87 ? 25.558 15.542 -18.389 1.00 70.19 87 ASP A O 1
ATOM 720 N N . GLU A 1 88 ? 27.573 16.073 -19.194 1.00 75.06 88 GLU A N 1
ATOM 721 C CA . GLU A 1 88 ? 27.883 14.707 -19.648 1.00 75.06 88 GLU A CA 1
ATOM 722 C C . GLU A 1 88 ? 27.873 13.703 -18.495 1.00 75.06 88 GLU A C 1
ATOM 724 O O . GLU A 1 88 ? 27.346 12.601 -18.638 1.00 75.06 88 GLU A O 1
ATOM 729 N N . TYR A 1 89 ? 28.404 14.093 -17.334 1.00 73.44 89 TYR A N 1
ATOM 730 C CA . TYR A 1 89 ? 28.386 13.257 -16.139 1.00 73.44 89 TYR A CA 1
ATOM 731 C C . TYR A 1 89 ? 26.958 13.021 -15.623 1.00 73.44 89 TYR A C 1
ATOM 733 O O . TYR A 1 89 ? 26.613 11.906 -15.231 1.00 73.44 89 TYR A O 1
ATOM 741 N N . PHE A 1 90 ? 26.092 14.038 -15.646 1.00 72.62 90 PHE A N 1
ATOM 742 C CA . PHE A 1 90 ? 24.682 13.870 -15.294 1.00 72.62 90 PHE A CA 1
ATOM 743 C C . PHE A 1 90 ? 23.909 13.031 -16.308 1.00 72.62 90 PHE A C 1
ATOM 745 O O . PHE A 1 90 ? 23.062 12.241 -15.895 1.00 72.62 90 PHE A O 1
ATOM 752 N N . GLU A 1 91 ? 24.205 13.146 -17.601 1.00 70.81 91 GLU A N 1
ATOM 753 C CA . GLU A 1 91 ? 23.575 12.309 -18.623 1.00 70.81 91 GLU A CA 1
ATOM 754 C C . GLU A 1 91 ? 24.047 10.859 -18.554 1.00 70.81 91 GLU A C 1
ATOM 756 O O . GLU A 1 91 ? 23.246 9.939 -18.720 1.00 70.81 91 GLU A O 1
ATOM 761 N N . GLU A 1 92 ? 25.314 10.622 -18.228 1.00 71.44 92 GLU A N 1
ATOM 762 C CA . GLU A 1 92 ? 25.813 9.285 -17.926 1.00 71.44 92 GLU A CA 1
ATOM 763 C C . GLU A 1 92 ? 25.135 8.709 -16.686 1.00 71.44 92 GLU A C 1
ATOM 765 O O . GLU A 1 92 ? 24.680 7.569 -16.722 1.00 71.44 92 GLU A O 1
ATOM 770 N N . LEU A 1 93 ? 25.013 9.482 -15.603 1.00 62.12 93 LEU A N 1
ATOM 771 C CA . LEU A 1 93 ? 24.290 9.044 -14.411 1.00 62.12 93 LEU A CA 1
ATOM 772 C C . LEU A 1 93 ? 22.827 8.746 -14.733 1.00 62.12 93 LEU A C 1
ATOM 774 O O . LEU A 1 93 ? 22.312 7.719 -14.302 1.00 62.12 93 LEU A O 1
ATOM 778 N N . ALA A 1 94 ? 22.165 9.589 -15.521 1.00 57.19 94 ALA A N 1
ATOM 779 C CA . ALA A 1 94 ? 20.792 9.367 -15.951 1.00 57.19 94 ALA A CA 1
ATOM 780 C C . ALA A 1 94 ? 20.652 8.129 -16.843 1.00 57.19 94 ALA A C 1
ATOM 782 O O . ALA A 1 94 ? 19.700 7.364 -16.697 1.00 57.19 94 ALA A O 1
ATOM 783 N N . THR A 1 95 ? 21.619 7.892 -17.727 1.00 62.19 95 THR A N 1
ATOM 784 C CA . THR A 1 95 ? 21.685 6.706 -18.588 1.00 62.19 95 THR A CA 1
ATOM 785 C C . THR A 1 95 ? 21.975 5.455 -17.766 1.00 62.19 95 THR A C 1
ATOM 787 O O . THR A 1 95 ? 21.329 4.435 -17.961 1.00 62.19 95 THR A O 1
ATOM 790 N N . ALA A 1 96 ? 22.861 5.526 -16.774 1.00 56.81 96 ALA A N 1
ATOM 791 C CA . ALA A 1 96 ? 23.122 4.448 -15.828 1.00 56.81 96 ALA A CA 1
ATOM 792 C C . ALA A 1 96 ? 21.898 4.161 -14.944 1.00 56.81 96 ALA A C 1
ATOM 794 O O . ALA A 1 96 ? 21.611 2.999 -14.669 1.00 56.81 96 ALA A O 1
ATOM 795 N N . VAL A 1 97 ? 21.143 5.188 -14.539 1.00 51.38 97 VAL A N 1
ATOM 796 C CA . VAL A 1 97 ? 19.852 5.046 -13.845 1.00 51.38 97 VAL A CA 1
ATOM 797 C C . VAL A 1 97 ? 18.814 4.380 -14.754 1.00 51.38 97 VAL A C 1
ATOM 799 O O . VAL A 1 97 ? 18.132 3.460 -14.317 1.00 51.38 97 VAL A O 1
ATOM 802 N N . ARG A 1 98 ? 18.719 4.766 -16.032 1.00 54.09 98 ARG A N 1
ATOM 803 C CA . ARG A 1 98 ? 17.833 4.099 -17.005 1.00 54.09 98 ARG A CA 1
ATOM 804 C C . ARG A 1 98 ? 18.245 2.648 -17.268 1.00 54.09 98 ARG A C 1
ATOM 806 O O . ARG A 1 98 ? 17.387 1.777 -17.349 1.00 54.09 98 ARG A O 1
ATOM 813 N N . ASN A 1 99 ? 19.547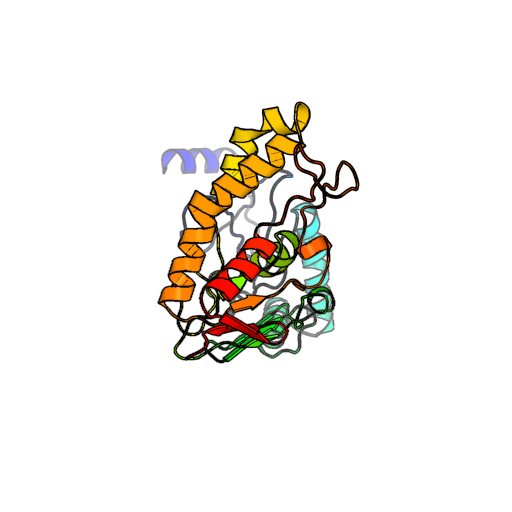 2.384 -17.335 1.00 51.97 99 ASN A N 1
ATOM 814 C CA . ASN A 1 99 ? 20.119 1.097 -17.735 1.00 51.97 99 ASN A CA 1
ATOM 815 C C . ASN A 1 99 ? 20.410 0.149 -16.563 1.00 51.97 99 ASN A C 1
ATOM 817 O O . ASN A 1 99 ? 21.120 -0.838 -16.745 1.00 51.97 99 ASN A O 1
ATOM 821 N N . GLY A 1 100 ? 19.923 0.417 -15.347 1.00 45.16 100 GLY A N 1
ATOM 822 C CA . GLY A 1 100 ? 20.117 -0.532 -14.243 1.00 45.16 100 GLY A CA 1
ATOM 823 C C . GLY A 1 100 ? 21.469 -0.448 -13.517 1.00 45.16 100 GLY A C 1
ATOM 824 O O . GLY A 1 100 ? 21.678 -1.217 -12.586 1.00 45.16 100 GLY A O 1
ATOM 825 N N . ARG A 1 101 ? 22.387 0.440 -13.928 1.00 41.84 101 ARG A N 1
ATOM 826 C CA . ARG A 1 101 ? 23.802 0.479 -13.495 1.00 41.84 101 ARG A CA 1
ATOM 827 C C . ARG A 1 101 ? 24.116 1.510 -12.403 1.00 41.84 101 ARG A C 1
ATOM 829 O O . ARG A 1 101 ? 25.243 1.568 -11.926 1.00 41.84 101 ARG A O 1
ATOM 836 N N . SER A 1 102 ? 23.151 2.340 -12.013 1.00 44.94 102 SER A N 1
ATOM 837 C CA . SER A 1 102 ? 23.320 3.318 -10.932 1.00 44.94 102 SER A CA 1
ATOM 838 C C . SER A 1 102 ? 22.899 2.745 -9.576 1.00 44.94 102 SER A C 1
ATOM 840 O O . SER A 1 102 ? 21.844 2.123 -9.463 1.00 44.94 102 SER A O 1
ATOM 842 N N . GLN A 1 103 ? 23.672 3.045 -8.526 1.00 45.19 103 GLN A N 1
ATOM 843 C CA . GLN A 1 103 ? 23.350 2.726 -7.124 1.00 45.19 103 GLN A CA 1
ATOM 844 C C . GLN A 1 103 ? 22.079 3.435 -6.596 1.00 45.19 103 GLN A C 1
ATOM 846 O O . GLN A 1 103 ? 21.644 3.143 -5.486 1.00 45.19 103 GLN A O 1
ATOM 851 N N . ASN A 1 104 ? 21.465 4.331 -7.384 1.00 51.72 104 ASN A N 1
ATOM 852 C CA . ASN A 1 104 ? 20.290 5.129 -7.003 1.00 51.72 104 ASN A CA 1
ATOM 853 C C . ASN A 1 104 ? 18.983 4.705 -7.698 1.00 51.72 104 ASN A C 1
ATOM 855 O O . ASN A 1 104 ? 17.975 5.404 -7.596 1.00 51.72 104 ASN A O 1
ATOM 859 N N . ILE A 1 105 ? 18.968 3.587 -8.427 1.00 58.00 105 ILE A N 1
ATOM 860 C CA . ILE A 1 105 ? 17.711 3.055 -8.964 1.00 58.00 105 ILE A CA 1
ATOM 861 C C . ILE A 1 105 ? 16.902 2.520 -7.793 1.00 58.00 105 ILE A C 1
ATOM 863 O O . ILE A 1 105 ? 17.343 1.607 -7.107 1.00 58.00 105 ILE A O 1
ATOM 867 N N . ILE A 1 106 ? 15.723 3.098 -7.570 1.00 65.19 106 ILE A N 1
ATOM 868 C CA . ILE A 1 106 ? 14.800 2.663 -6.514 1.00 65.19 106 ILE A CA 1
ATOM 869 C C . ILE A 1 106 ? 13.680 1.768 -7.049 1.00 65.19 106 ILE A C 1
ATOM 871 O O . ILE A 1 106 ? 13.073 1.032 -6.274 1.00 65.19 106 ILE A O 1
ATOM 875 N N . ALA A 1 107 ? 13.409 1.818 -8.357 1.00 75.94 107 ALA A N 1
ATOM 876 C CA . ALA A 1 107 ? 12.432 0.970 -9.026 1.00 75.94 107 ALA A CA 1
ATOM 877 C C . ALA A 1 107 ? 12.698 0.872 -10.540 1.00 75.94 107 ALA A C 1
ATOM 879 O O . ALA A 1 107 ? 13.151 1.838 -11.155 1.00 75.94 107 ALA A O 1
ATOM 880 N N . LYS A 1 108 ? 12.358 -0.268 -11.145 1.00 77.19 108 LYS A N 1
ATOM 881 C CA . LYS A 1 108 ? 12.248 -0.485 -12.594 1.00 77.19 108 LYS A CA 1
ATOM 882 C C . LYS A 1 108 ? 10.811 -0.874 -12.907 1.00 77.19 108 LYS A C 1
ATOM 884 O O . LYS A 1 108 ? 10.243 -1.713 -12.215 1.00 77.19 108 LYS A O 1
ATOM 889 N N . PHE A 1 109 ? 10.225 -0.293 -13.943 1.00 81.62 109 PHE A N 1
ATOM 890 C CA . PHE A 1 109 ? 8.833 -0.538 -14.305 1.00 81.62 109 PHE A CA 1
ATOM 891 C C . PHE A 1 109 ? 8.713 -0.881 -15.784 1.00 81.62 109 PHE A C 1
ATOM 893 O O . PHE A 1 109 ? 9.226 -0.157 -16.634 1.00 81.62 109 PHE A O 1
ATOM 900 N N . VAL A 1 110 ? 8.003 -1.969 -16.069 1.00 78.44 110 VAL A N 1
ATOM 901 C CA . VAL A 1 110 ? 7.583 -2.373 -17.408 1.00 78.44 110 VAL A CA 1
ATOM 902 C C . VAL A 1 110 ? 6.070 -2.550 -17.358 1.00 78.44 110 VAL A C 1
ATOM 904 O O . VAL A 1 110 ? 5.573 -3.469 -16.699 1.00 78.44 110 VAL A O 1
ATOM 907 N N . LYS A 1 111 ? 5.340 -1.643 -18.019 1.00 80.88 111 LYS A N 1
ATOM 908 C CA . LYS A 1 111 ? 3.873 -1.653 -18.057 1.00 80.88 111 LYS A CA 1
ATOM 909 C C . LYS A 1 111 ? 3.373 -3.011 -18.546 1.00 80.88 111 LYS A C 1
ATOM 911 O O . LYS A 1 111 ? 3.890 -3.540 -19.523 1.00 80.88 111 LYS A O 1
ATOM 916 N N . GLY A 1 112 ? 2.391 -3.566 -17.845 1.00 84.19 112 GLY A N 1
ATOM 917 C CA . GLY A 1 112 ? 1.809 -4.864 -18.165 1.00 84.19 112 GLY A CA 1
ATOM 918 C C . GLY A 1 112 ? 2.671 -6.072 -17.814 1.00 84.19 112 GLY A C 1
ATOM 919 O O . GLY A 1 112 ? 2.220 -7.184 -18.035 1.00 84.19 112 GLY A O 1
ATOM 920 N N . ALA A 1 113 ? 3.873 -5.882 -17.260 1.00 81.56 113 ALA A N 1
ATOM 921 C CA . ALA A 1 113 ? 4.764 -6.989 -16.920 1.00 81.56 113 ALA A CA 1
ATOM 922 C C . ALA A 1 113 ? 5.197 -6.981 -15.450 1.00 81.56 113 ALA A C 1
ATOM 924 O O . ALA A 1 113 ? 4.912 -7.925 -14.717 1.00 81.56 113 ALA A O 1
ATOM 925 N N . LYS A 1 114 ? 5.897 -5.935 -14.988 1.00 87.12 114 LYS A N 1
ATOM 926 C CA . LYS A 1 114 ? 6.380 -5.881 -13.598 1.00 87.12 114 LYS A CA 1
ATOM 927 C C . LYS A 1 114 ? 6.778 -4.489 -13.118 1.00 87.12 114 LYS A C 1
ATOM 929 O O . LYS A 1 114 ? 7.237 -3.646 -13.890 1.00 87.12 114 LYS A O 1
ATOM 934 N N . LEU A 1 115 ? 6.715 -4.311 -11.804 1.00 84.81 115 LEU A N 1
ATOM 935 C CA . LEU A 1 115 ? 7.462 -3.320 -11.038 1.00 84.81 115 LEU A CA 1
ATOM 936 C C . LEU A 1 115 ? 8.501 -4.049 -10.173 1.00 84.81 115 LEU A C 1
ATOM 938 O O . LEU A 1 115 ? 8.152 -4.889 -9.354 1.00 84.81 115 LEU A O 1
ATOM 942 N N . GLU A 1 116 ? 9.774 -3.709 -10.326 1.00 83.94 116 GLU A N 1
ATOM 943 C CA . GLU A 1 116 ? 10.890 -4.239 -9.541 1.00 83.94 116 GLU A CA 1
ATOM 944 C C . GLU A 1 116 ? 11.472 -3.117 -8.679 1.00 83.94 116 GLU A C 1
ATOM 946 O O . GLU A 1 116 ? 12.081 -2.183 -9.191 1.00 83.94 116 GLU A O 1
ATOM 951 N N . LEU A 1 117 ? 11.276 -3.197 -7.371 1.00 83.19 117 LEU A N 1
ATOM 952 C CA . LEU A 1 117 ? 11.795 -2.280 -6.367 1.00 83.19 117 LEU A CA 1
ATOM 953 C C . LEU A 1 117 ? 13.227 -2.673 -6.008 1.00 83.19 117 LEU A C 1
ATOM 955 O O . LEU A 1 117 ? 13.503 -3.809 -5.621 1.00 83.19 117 LEU A O 1
ATOM 959 N N . VAL A 1 118 ? 14.146 -1.720 -6.121 1.00 74.88 118 VAL A N 1
ATOM 960 C CA . VAL A 1 118 ? 15.584 -1.970 -6.008 1.00 74.88 118 VAL A CA 1
ATOM 961 C C . VAL A 1 118 ? 16.110 -1.369 -4.709 1.00 74.88 118 VAL A C 1
ATOM 963 O O . VAL A 1 118 ? 16.006 -0.167 -4.472 1.00 74.88 118 VAL A O 1
ATOM 966 N N . GLY A 1 119 ? 16.666 -2.217 -3.842 1.00 71.12 119 GLY A N 1
ATOM 967 C CA . GLY A 1 119 ? 17.265 -1.812 -2.568 1.00 71.12 119 GLY A CA 1
ATOM 968 C C . GLY A 1 119 ? 16.869 -2.709 -1.395 1.00 71.12 119 GLY A C 1
ATOM 969 O O . GLY A 1 119 ? 15.820 -3.351 -1.398 1.00 71.12 119 GLY A O 1
ATOM 970 N N . SER A 1 120 ? 17.711 -2.740 -0.358 1.00 76.81 120 SER A N 1
ATOM 971 C CA . SER A 1 120 ? 17.523 -3.602 0.821 1.00 76.81 120 SER A CA 1
ATOM 972 C C . SER A 1 120 ? 16.224 -3.321 1.578 1.00 76.81 120 SER A C 1
ATOM 974 O O . SER A 1 120 ? 15.596 -4.257 2.058 1.00 76.81 120 SER A O 1
ATOM 976 N N . ARG A 1 121 ? 15.772 -2.061 1.619 1.00 77.50 121 ARG A N 1
ATOM 977 C CA . ARG A 1 121 ? 14.530 -1.662 2.306 1.00 77.50 121 ARG A CA 1
ATOM 978 C C . ARG A 1 121 ? 13.267 -2.349 1.777 1.00 77.50 121 ARG A C 1
ATOM 980 O O . ARG A 1 121 ? 12.285 -2.425 2.499 1.00 77.50 121 ARG A O 1
ATOM 987 N N . PHE A 1 122 ? 13.282 -2.834 0.534 1.00 83.56 122 PHE A N 1
ATOM 988 C CA . PHE A 1 122 ? 12.131 -3.498 -0.086 1.00 83.56 122 PHE A CA 1
ATOM 989 C C . PHE A 1 122 ? 12.136 -5.016 0.116 1.00 83.56 122 PHE A C 1
ATOM 991 O O . PHE A 1 122 ? 11.140 -5.666 -0.181 1.00 83.56 122 PHE A O 1
ATOM 998 N N . LYS A 1 123 ? 13.233 -5.586 0.640 1.00 81.38 123 LYS A N 1
ATOM 999 C CA . LYS A 1 123 ? 13.325 -7.024 0.942 1.00 81.38 123 LYS A CA 1
ATOM 1000 C C . LYS A 1 123 ? 12.361 -7.453 2.048 1.00 81.38 123 LYS A C 1
ATOM 1002 O O . LYS A 1 123 ? 11.975 -8.611 2.079 1.00 81.38 123 LYS A O 1
ATOM 1007 N N . ASN A 1 124 ? 11.974 -6.517 2.912 1.00 86.50 124 ASN A N 1
ATOM 1008 C CA . ASN A 1 124 ? 11.082 -6.776 4.038 1.00 86.50 124 ASN A CA 1
ATOM 1009 C C . ASN A 1 124 ? 9.597 -6.674 3.664 1.00 86.50 124 ASN A C 1
ATOM 1011 O O . ASN A 1 124 ? 8.753 -6.997 4.492 1.00 86.50 124 ASN A O 1
ATOM 1015 N N . LEU A 1 125 ? 9.266 -6.224 2.446 1.00 92.75 125 LEU A N 1
ATOM 1016 C CA . LEU A 1 125 ? 7.886 -6.270 1.970 1.00 92.75 125 LEU A CA 1
ATOM 1017 C C . LEU A 1 125 ? 7.475 -7.728 1.785 1.00 92.75 125 LEU A C 1
ATOM 1019 O O . LEU A 1 125 ? 8.241 -8.537 1.254 1.00 92.75 125 LEU A O 1
ATOM 1023 N N . PHE A 1 126 ? 6.250 -8.063 2.172 1.00 96.06 126 PHE A N 1
ATOM 1024 C CA . PHE A 1 126 ? 5.735 -9.409 1.967 1.00 96.06 126 PHE A CA 1
ATOM 1025 C C . PHE A 1 126 ? 5.640 -9.711 0.471 1.00 96.06 126 PHE A C 1
ATOM 1027 O O . PHE A 1 126 ? 5.118 -8.901 -0.294 1.00 96.06 126 PHE A O 1
ATOM 1034 N N . GLY A 1 127 ? 6.201 -10.841 0.031 1.00 93.00 127 GLY A N 1
ATOM 1035 C CA . GLY A 1 127 ? 6.385 -11.168 -1.392 1.00 93.00 127 GLY A CA 1
ATOM 1036 C C . GLY A 1 127 ? 7.549 -10.443 -2.085 1.00 93.00 127 GLY A C 1
ATOM 1037 O O . GLY A 1 127 ? 7.704 -10.547 -3.299 1.00 93.00 127 GLY A O 1
ATOM 1038 N N . GLY A 1 128 ? 8.368 -9.707 -1.332 1.00 93.62 128 GLY A N 1
ATOM 1039 C CA . GLY A 1 128 ? 9.580 -9.053 -1.812 1.00 93.62 128 GLY A CA 1
ATOM 1040 C C . GLY A 1 128 ? 9.345 -7.819 -2.685 1.00 93.62 128 GLY A C 1
ATOM 1041 O O . GLY A 1 128 ? 8.238 -7.300 -2.825 1.00 93.62 128 GLY A O 1
ATOM 1042 N N . GLY A 1 129 ? 10.435 -7.339 -3.288 1.00 89.38 129 GLY A N 1
ATOM 1043 C CA . GLY A 1 129 ? 10.456 -6.111 -4.085 1.00 89.38 129 GLY A CA 1
ATOM 1044 C C . GLY A 1 129 ? 9.878 -6.239 -5.494 1.00 89.38 129 GLY A C 1
ATOM 1045 O O . GLY A 1 129 ? 9.921 -5.267 -6.234 1.00 89.38 129 GLY A O 1
ATOM 1046 N N . ILE A 1 130 ? 9.367 -7.399 -5.907 1.00 91.50 130 ILE A N 1
ATOM 1047 C CA . ILE A 1 130 ? 8.808 -7.583 -7.252 1.00 91.50 130 ILE A CA 1
ATOM 1048 C C . ILE A 1 130 ? 7.283 -7.632 -7.157 1.00 91.50 130 ILE A C 1
ATOM 1050 O O . ILE A 1 130 ? 6.707 -8.401 -6.387 1.00 91.50 130 ILE A O 1
ATOM 1054 N N . ILE A 1 131 ? 6.625 -6.800 -7.959 1.00 92.62 131 ILE A N 1
ATOM 1055 C CA . ILE A 1 131 ? 5.180 -6.808 -8.167 1.00 92.62 131 ILE A CA 1
ATOM 1056 C C . ILE A 1 131 ? 4.942 -7.160 -9.631 1.00 92.62 131 ILE A C 1
ATOM 1058 O O . ILE A 1 131 ? 5.306 -6.394 -10.524 1.00 92.62 131 ILE A O 1
ATOM 1062 N N . VAL A 1 132 ? 4.370 -8.337 -9.871 1.00 93.69 132 VAL A N 1
ATOM 1063 C CA . VAL A 1 132 ? 3.985 -8.790 -11.213 1.00 93.69 132 VAL A CA 1
ATOM 1064 C C . VAL A 1 132 ? 2.733 -8.034 -11.648 1.00 93.69 132 VAL A C 1
ATOM 1066 O O . VAL A 1 132 ? 1.832 -7.810 -10.843 1.00 93.69 132 VAL A O 1
ATOM 1069 N N . LEU A 1 133 ? 2.707 -7.609 -12.908 1.00 90.69 133 LEU A N 1
ATOM 1070 C CA . LEU A 1 133 ? 1.598 -6.885 -13.524 1.00 90.69 133 LEU A CA 1
ATOM 1071 C C . LEU A 1 133 ? 0.996 -7.724 -14.647 1.00 90.69 133 LEU A C 1
ATOM 1073 O O . LEU A 1 133 ? 1.628 -8.658 -15.134 1.00 90.69 133 LEU A O 1
ATOM 1077 N N . HIS A 1 134 ? -0.206 -7.354 -15.076 1.00 91.19 134 HIS A N 1
ATOM 1078 C CA . HIS A 1 134 ? -0.904 -8.020 -16.168 1.00 91.19 134 HIS A CA 1
ATOM 1079 C C . HIS A 1 134 ? -1.076 -7.059 -17.350 1.00 91.19 134 HIS A C 1
ATOM 1081 O O . HIS A 1 134 ? -1.461 -5.913 -17.117 1.00 91.19 134 HIS A O 1
ATOM 1087 N N . PRO A 1 135 ? -0.841 -7.470 -18.610 1.00 88.25 135 PRO A N 1
ATOM 1088 C CA . PRO A 1 135 ? -0.939 -6.564 -19.758 1.00 88.25 135 PRO A CA 1
ATOM 1089 C C . PRO A 1 135 ? -2.361 -6.048 -19.995 1.00 88.25 135 PRO A C 1
ATOM 1091 O O . PRO A 1 135 ? -2.538 -4.906 -20.408 1.00 88.25 135 PRO A O 1
ATOM 1094 N N . GLU A 1 136 ? -3.362 -6.864 -19.673 1.00 92.88 136 GLU A N 1
ATOM 1095 C CA . GLU A 1 136 ? -4.774 -6.594 -19.983 1.00 92.88 136 GLU A CA 1
ATOM 1096 C C . GLU A 1 136 ? -5.625 -6.254 -18.755 1.00 92.88 136 GLU A C 1
ATOM 1098 O O . GLU A 1 136 ? -6.824 -6.027 -18.872 1.00 92.88 136 GLU A O 1
ATOM 1103 N N . ARG A 1 137 ? -5.029 -6.238 -17.557 1.00 93.44 137 ARG A N 1
ATOM 1104 C CA . ARG A 1 137 ? -5.767 -6.040 -16.301 1.00 93.44 137 ARG A CA 1
ATOM 1105 C C . ARG A 1 137 ? -5.029 -5.088 -15.380 1.00 93.44 137 ARG A C 1
ATOM 1107 O O . ARG A 1 137 ? -3.875 -4.726 -15.620 1.00 93.44 137 ARG A O 1
ATOM 1114 N N . THR A 1 138 ? -5.718 -4.650 -14.341 1.00 96.12 138 THR A N 1
ATOM 1115 C CA . THR A 1 138 ? -5.122 -3.877 -13.259 1.00 96.12 138 THR A CA 1
ATOM 1116 C C . THR A 1 138 ? -4.696 -4.820 -12.142 1.00 96.12 138 THR A C 1
ATOM 1118 O O . THR A 1 138 ? -5.316 -5.856 -11.925 1.00 96.12 138 THR A O 1
ATOM 1121 N N . VAL A 1 139 ? -3.606 -4.481 -11.454 1.00 96.94 139 VAL A N 1
ATOM 1122 C CA . VAL A 1 139 ? -3.196 -5.181 -10.232 1.00 96.94 139 VAL A CA 1
ATOM 1123 C C . VAL A 1 139 ? -3.378 -4.237 -9.058 1.00 96.94 139 VAL A C 1
ATOM 1125 O O . VAL A 1 139 ? -2.718 -3.199 -8.979 1.00 96.94 139 VAL A O 1
ATOM 1128 N N . ALA A 1 140 ? -4.273 -4.578 -8.140 1.00 97.75 140 ALA A N 1
ATOM 1129 C CA . ALA A 1 140 ? -4.441 -3.819 -6.913 1.00 97.75 140 ALA A CA 1
ATOM 1130 C C . ALA A 1 140 ? -3.292 -4.119 -5.946 1.00 97.75 140 ALA A C 1
ATOM 1132 O O . ALA A 1 140 ? -2.818 -5.248 -5.867 1.00 97.75 140 ALA A O 1
ATOM 1133 N N . VAL A 1 141 ? -2.828 -3.126 -5.191 1.00 97.12 141 VAL A N 1
ATOM 1134 C CA . VAL A 1 141 ? -1.814 -3.314 -4.144 1.00 97.12 141 VAL A CA 1
ATOM 1135 C C . VAL A 1 141 ? -2.366 -2.812 -2.824 1.00 97.12 141 VAL A C 1
ATOM 1137 O O . VAL A 1 141 ? -2.776 -1.653 -2.718 1.00 97.12 141 VAL A O 1
ATOM 1140 N N . THR A 1 142 ? -2.316 -3.668 -1.805 1.00 97.19 142 THR A N 1
ATOM 1141 C CA . THR A 1 142 ? -2.712 -3.302 -0.446 1.00 97.19 142 THR A CA 1
ATOM 1142 C C . THR A 1 142 ? -1.787 -3.874 0.630 1.00 97.19 142 THR A C 1
ATOM 1144 O O . THR A 1 142 ? -0.966 -4.758 0.376 1.00 97.19 142 THR A O 1
ATOM 1147 N N . GLY A 1 143 ? -1.886 -3.320 1.833 1.00 96.50 143 GLY A N 1
ATOM 1148 C CA . GLY A 1 143 ? -1.044 -3.606 2.987 1.00 96.50 143 GLY A CA 1
ATOM 1149 C C . GLY A 1 143 ? -1.354 -2.657 4.142 1.00 96.50 143 GLY A C 1
ATOM 1150 O O . GLY A 1 143 ? -2.156 -1.726 4.016 1.00 96.50 143 GLY A O 1
ATOM 1151 N N . ILE A 1 144 ? -0.681 -2.843 5.276 1.00 93.94 144 ILE A N 1
ATOM 1152 C CA . ILE A 1 144 ? -0.761 -1.879 6.374 1.00 93.94 144 ILE A CA 1
ATOM 1153 C C . ILE A 1 144 ? -0.205 -0.520 5.941 1.00 93.94 144 ILE A C 1
ATOM 1155 O O . ILE A 1 144 ? 0.601 -0.393 5.016 1.00 93.94 144 ILE A O 1
ATOM 1159 N N . LEU A 1 145 ? -0.632 0.529 6.643 1.00 88.75 145 LEU A N 1
ATOM 1160 C CA . LEU A 1 145 ? -0.325 1.908 6.274 1.00 88.75 145 LEU A CA 1
ATOM 1161 C C . LEU A 1 145 ? 1.183 2.175 6.130 1.00 88.75 145 LEU A C 1
ATOM 1163 O O . LEU A 1 145 ? 1.571 2.960 5.265 1.00 88.75 145 LEU A O 1
ATOM 1167 N N . ASP A 1 146 ? 2.018 1.563 6.966 1.00 88.25 146 ASP A N 1
ATOM 1168 C CA . ASP A 1 146 ? 3.463 1.793 6.948 1.00 88.25 146 ASP A CA 1
ATOM 1169 C C . ASP A 1 146 ? 4.143 1.189 5.721 1.00 88.25 146 ASP A C 1
ATOM 1171 O O . ASP A 1 146 ? 4.897 1.895 5.048 1.00 88.25 146 ASP A O 1
ATOM 1175 N N . ASP A 1 147 ? 3.774 -0.028 5.329 1.00 91.81 147 ASP A N 1
ATOM 1176 C CA . ASP A 1 147 ? 4.267 -0.633 4.090 1.00 91.81 147 ASP A CA 1
ATOM 1177 C C . ASP A 1 147 ? 3.737 0.125 2.866 1.00 91.81 147 ASP A C 1
ATOM 1179 O O . ASP A 1 147 ? 4.480 0.430 1.929 1.00 91.81 147 ASP A O 1
ATOM 1183 N N . MET A 1 148 ? 2.471 0.555 2.893 1.00 90.75 148 MET A N 1
ATOM 1184 C CA . MET A 1 148 ? 1.890 1.340 1.797 1.00 90.75 148 MET A CA 1
ATOM 1185 C C . MET A 1 148 ? 2.581 2.696 1.612 1.00 90.75 148 MET A C 1
ATOM 1187 O O . MET A 1 148 ? 2.654 3.200 0.485 1.00 90.75 148 MET A O 1
ATOM 1191 N N . LYS A 1 149 ? 3.126 3.300 2.680 1.00 86.88 149 LYS A N 1
ATOM 1192 C CA . LYS A 1 149 ? 3.945 4.521 2.570 1.00 86.88 149 LYS A CA 1
ATOM 1193 C C . LYS A 1 149 ? 5.243 4.268 1.809 1.00 86.88 149 LYS A C 1
ATOM 1195 O O . LYS A 1 149 ? 5.692 5.185 1.125 1.00 86.88 149 LYS A O 1
ATOM 1200 N N . ILE A 1 150 ? 5.824 3.069 1.890 1.00 84.44 150 ILE A N 1
ATOM 1201 C CA . ILE A 1 150 ? 7.045 2.719 1.153 1.00 84.44 150 ILE A CA 1
ATOM 1202 C C . ILE A 1 150 ? 6.778 2.796 -0.354 1.00 84.44 150 ILE A C 1
ATOM 1204 O O . ILE A 1 150 ? 7.534 3.452 -1.066 1.00 84.44 150 ILE A O 1
ATOM 1208 N N . ILE A 1 151 ? 5.671 2.212 -0.826 1.00 81.88 151 ILE A N 1
ATOM 1209 C CA . ILE A 1 151 ? 5.291 2.222 -2.249 1.00 81.88 151 ILE A CA 1
ATOM 1210 C C . ILE A 1 151 ? 4.842 3.614 -2.707 1.00 81.88 151 ILE A C 1
ATOM 1212 O O . ILE A 1 151 ? 5.340 4.142 -3.703 1.00 81.88 151 ILE A O 1
ATOM 1216 N N . LYS A 1 152 ? 3.934 4.258 -1.963 1.00 81.81 152 LYS A N 1
ATOM 1217 C CA . LYS A 1 152 ? 3.427 5.601 -2.307 1.00 81.81 152 LYS A CA 1
ATOM 1218 C C . LYS A 1 152 ? 4.522 6.669 -2.258 1.00 81.81 152 LYS A C 1
ATOM 1220 O O . LYS A 1 152 ? 4.466 7.645 -3.007 1.00 81.81 152 LYS A O 1
ATOM 1225 N N . GLY A 1 153 ? 5.523 6.480 -1.399 1.00 73.31 153 GLY A N 1
ATOM 1226 C CA . GLY A 1 153 ? 6.667 7.371 -1.230 1.00 73.31 153 GLY A CA 1
ATOM 1227 C C . GLY A 1 153 ? 7.623 7.409 -2.421 1.00 73.31 153 GLY A C 1
ATOM 1228 O O . GLY A 1 153 ? 8.422 8.333 -2.501 1.00 73.31 153 GLY A O 1
ATOM 1229 N N . LEU A 1 154 ? 7.519 6.475 -3.374 1.00 69.69 154 LEU A N 1
ATOM 1230 C CA . LEU A 1 154 ? 8.381 6.436 -4.564 1.00 69.69 154 LEU A CA 1
ATOM 1231 C C . LEU A 1 154 ? 8.080 7.554 -5.574 1.00 69.69 154 LEU A C 1
ATOM 1233 O O . LEU A 1 154 ? 8.835 7.741 -6.523 1.00 69.69 154 LEU A O 1
ATOM 1237 N N . GLY A 1 155 ? 6.964 8.276 -5.418 1.00 64.94 155 GLY A N 1
ATOM 1238 C CA . GLY A 1 155 ? 6.613 9.393 -6.302 1.00 64.94 155 GLY A CA 1
ATOM 1239 C C . GLY A 1 155 ? 6.252 8.980 -7.736 1.00 64.94 155 GLY A C 1
ATOM 1240 O O . GLY A 1 155 ? 6.231 9.824 -8.631 1.00 64.94 155 GLY A O 1
ATOM 1241 N N . LEU A 1 156 ? 5.938 7.701 -7.965 1.00 69.44 156 LEU A N 1
ATOM 1242 C CA . LEU A 1 156 ? 5.663 7.119 -9.283 1.00 69.44 156 LEU A CA 1
ATOM 1243 C C . LEU A 1 156 ? 4.234 7.436 -9.763 1.00 69.44 156 LEU A C 1
ATOM 1245 O O . LEU A 1 156 ? 3.394 6.551 -9.878 1.00 69.44 156 LEU A O 1
ATOM 1249 N N . LYS A 1 157 ? 3.941 8.712 -10.040 1.00 63.47 157 LYS A N 1
ATOM 1250 C CA . LYS A 1 157 ? 2.581 9.196 -10.370 1.00 63.47 157 LYS A CA 1
ATOM 1251 C C . LYS A 1 157 ? 1.959 8.600 -11.642 1.00 63.47 157 LYS A C 1
ATOM 1253 O O . LYS A 1 157 ? 0.745 8.631 -11.771 1.00 63.47 157 LYS A O 1
ATOM 1258 N N . ASN A 1 158 ? 2.770 8.064 -12.556 1.00 65.69 158 ASN A N 1
ATOM 1259 C CA . ASN A 1 158 ? 2.295 7.444 -13.802 1.00 65.69 158 ASN A CA 1
ATOM 1260 C C . ASN A 1 158 ? 2.121 5.919 -13.688 1.00 65.69 158 ASN A C 1
ATOM 1262 O O . ASN A 1 158 ? 1.662 5.282 -14.630 1.00 65.69 158 ASN A O 1
ATOM 1266 N N . LEU A 1 159 ? 2.541 5.326 -12.566 1.00 72.00 159 LEU A N 1
ATOM 1267 C CA . LEU A 1 159 ? 2.527 3.878 -12.353 1.00 72.00 159 LEU A CA 1
ATOM 1268 C C . LEU A 1 159 ? 1.193 3.392 -11.786 1.00 72.00 159 LEU A C 1
ATOM 1270 O O . LEU A 1 159 ? 0.754 2.277 -12.073 1.00 72.00 159 LEU A O 1
ATOM 1274 N N . TRP A 1 160 ? 0.576 4.216 -10.946 1.00 84.75 160 TRP A N 1
ATOM 1275 C CA . TRP A 1 160 ? -0.596 3.839 -10.181 1.00 84.75 160 TRP A CA 1
ATOM 1276 C C . TRP A 1 160 ? -1.658 4.932 -10.226 1.00 84.75 160 TRP A C 1
ATOM 1278 O O . TRP A 1 160 ? -1.353 6.122 -10.314 1.00 84.75 160 TRP A O 1
ATOM 1288 N N . LYS A 1 161 ? -2.913 4.504 -10.153 1.00 87.25 161 LYS A N 1
ATOM 1289 C CA . LYS A 1 161 ? -4.116 5.338 -10.109 1.00 87.25 161 LYS A CA 1
ATOM 1290 C C . LYS A 1 161 ? -5.155 4.579 -9.285 1.00 87.25 161 LYS A C 1
ATOM 1292 O O . LYS A 1 161 ? -5.118 3.362 -9.280 1.00 87.25 161 LYS A O 1
ATOM 1297 N N . GLN A 1 162 ? -6.068 5.266 -8.604 1.00 89.81 162 GLN A N 1
ATOM 1298 C CA . GLN A 1 162 ? -7.203 4.585 -7.979 1.00 89.81 162 GL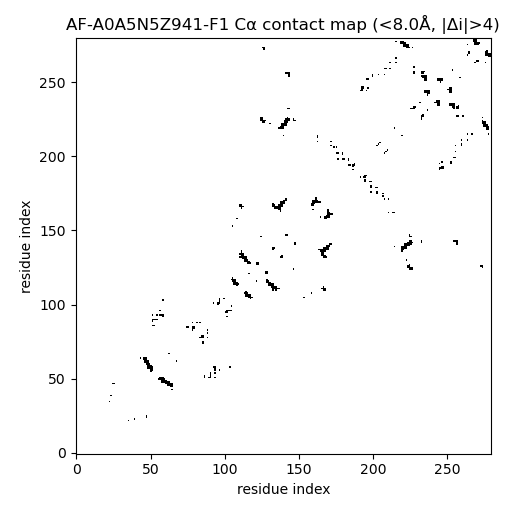N A CA 1
ATOM 1299 C C . GLN A 1 162 ? -8.230 4.147 -9.042 1.00 89.81 162 GLN A C 1
ATOM 1301 O O . GLN A 1 162 ? -8.634 4.963 -9.879 1.00 89.81 162 GLN A O 1
ATOM 1306 N N . GLY A 1 163 ? -8.655 2.884 -8.993 1.00 91.25 163 GLY A N 1
ATOM 1307 C CA . GLY A 1 163 ? -9.542 2.260 -9.978 1.00 91.25 163 GLY A CA 1
ATOM 1308 C C . GLY A 1 163 ? -8.797 1.694 -11.193 1.00 91.25 163 GLY A C 1
ATOM 1309 O O . GLY A 1 163 ? -7.602 1.417 -11.136 1.00 91.25 163 GLY A O 1
ATOM 1310 N N . SER A 1 164 ? -9.504 1.539 -12.321 1.00 93.38 164 SER A N 1
ATOM 1311 C CA . SER A 1 164 ? -8.943 0.909 -13.527 1.00 93.38 164 SER A CA 1
ATOM 1312 C C . SER A 1 164 ? -7.689 1.625 -14.058 1.00 93.38 164 SER A C 1
ATOM 1314 O O . SER A 1 164 ? -7.676 2.845 -14.293 1.00 93.38 164 SER A O 1
ATOM 1316 N N . ASN A 1 165 ? -6.641 0.825 -14.256 1.00 92.94 165 ASN A N 1
ATOM 1317 C CA . ASN A 1 165 ? -5.318 1.182 -14.758 1.00 92.94 165 ASN A CA 1
ATOM 1318 C C . ASN A 1 165 ? -4.678 -0.041 -15.447 1.00 92.94 165 ASN A C 1
ATOM 1320 O O . ASN A 1 165 ? -3.855 -0.746 -14.859 1.00 92.94 165 ASN A O 1
ATOM 1324 N N . ILE A 1 166 ? -5.123 -0.362 -16.665 1.00 92.31 166 ILE A N 1
ATOM 1325 C CA . ILE A 1 166 ? -4.668 -1.548 -17.415 1.00 92.31 166 ILE A CA 1
ATOM 1326 C C . ILE A 1 166 ? -3.142 -1.523 -17.585 1.00 92.31 166 ILE A C 1
ATOM 1328 O O . ILE A 1 166 ? -2.567 -0.524 -18.037 1.00 92.31 166 ILE A O 1
ATOM 1332 N N . GLY A 1 167 ? -2.476 -2.619 -17.212 1.00 87.88 167 GLY A N 1
ATOM 1333 C CA . GLY A 1 167 ? -1.018 -2.717 -17.237 1.00 87.88 167 GLY A CA 1
ATOM 1334 C C . GLY A 1 167 ? -0.310 -2.026 -16.073 1.00 87.88 167 GLY A C 1
ATOM 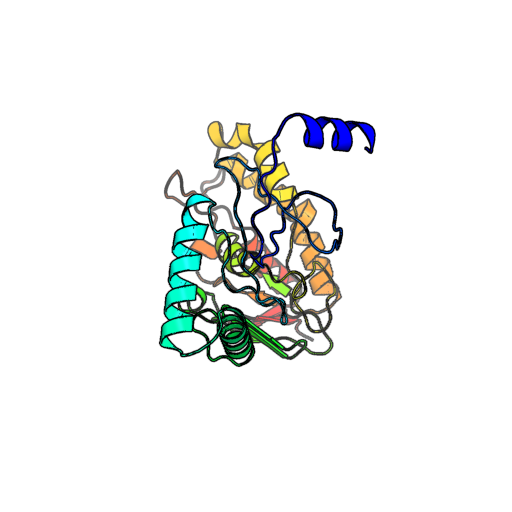1335 O O . GLY A 1 167 ? 0.922 -1.967 -16.059 1.00 87.88 167 GLY A O 1
ATOM 1336 N N . GLY A 1 168 ? -1.054 -1.473 -15.119 1.00 90.94 168 GLY A N 1
ATOM 1337 C CA . GLY A 1 168 ? -0.526 -0.722 -13.989 1.00 90.94 168 GLY A CA 1
ATOM 1338 C C . GLY A 1 168 ? -1.132 -1.152 -12.658 1.00 90.94 168 GLY A C 1
ATOM 1339 O O . GLY A 1 168 ? -1.716 -2.229 -12.528 1.00 90.94 168 GLY A O 1
ATOM 1340 N N . LEU A 1 169 ? -0.945 -0.292 -11.658 1.00 94.06 169 LEU A N 1
ATOM 1341 C CA . LEU A 1 169 ? -1.373 -0.545 -10.286 1.00 94.06 169 LEU A CA 1
ATOM 1342 C C . LEU A 1 169 ? -2.645 0.224 -9.913 1.00 94.06 169 LEU A C 1
ATOM 1344 O O . LEU A 1 169 ? -2.767 1.402 -10.270 1.00 94.06 169 LEU A O 1
ATOM 1348 N N . ASP A 1 170 ? -3.510 -0.415 -9.123 1.00 95.88 170 ASP A N 1
ATOM 1349 C CA . ASP A 1 170 ? -4.551 0.240 -8.324 1.00 95.88 170 ASP A CA 1
ATOM 1350 C C . ASP A 1 170 ? -4.102 0.344 -6.865 1.00 95.88 170 ASP A C 1
ATOM 1352 O O . ASP A 1 170 ? -3.763 -0.649 -6.223 1.00 95.88 170 ASP A O 1
ATOM 1356 N N . ILE A 1 171 ? -4.056 1.565 -6.339 1.00 93.94 171 ILE A N 1
ATOM 1357 C CA . ILE A 1 171 ? -3.696 1.8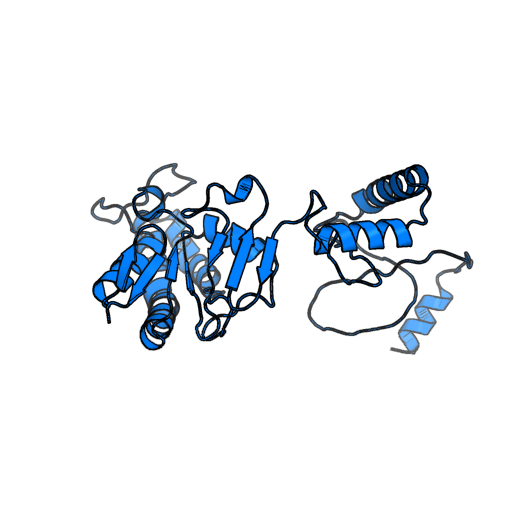23 -4.948 1.00 93.94 171 ILE A CA 1
ATOM 1358 C C . ILE A 1 171 ? -4.683 2.824 -4.366 1.00 93.94 171 ILE A C 1
ATOM 1360 O O . ILE A 1 171 ? -4.759 3.967 -4.829 1.00 93.94 171 ILE A O 1
ATOM 1364 N N . LEU A 1 172 ? -5.348 2.443 -3.272 1.00 91.81 172 LEU A N 1
ATOM 1365 C CA . LEU A 1 172 ? -6.260 3.332 -2.564 1.00 91.81 172 LEU A CA 1
ATOM 1366 C C . LEU A 1 172 ? -5.549 4.613 -2.120 1.00 91.81 172 LEU A C 1
ATOM 1368 O O . LEU A 1 172 ? -4.593 4.566 -1.342 1.00 91.81 172 LEU A O 1
ATOM 1372 N N . SER A 1 173 ? -6.034 5.780 -2.540 1.00 86.00 173 SER A N 1
ATOM 1373 C CA . SER A 1 173 ? -5.457 7.068 -2.150 1.00 86.00 173 SER A CA 1
ATOM 1374 C C . SER A 1 173 ? -6.548 8.054 -1.759 1.00 86.00 173 SER A C 1
ATOM 1376 O O . SER A 1 173 ? -6.987 8.871 -2.563 1.00 86.00 173 SER A O 1
ATOM 1378 N N . SER A 1 174 ? -6.930 8.034 -0.481 1.00 87.44 174 SER A N 1
ATOM 1379 C CA . SER A 1 174 ? -7.997 8.890 0.035 1.00 87.44 174 SER A CA 1
ATOM 1380 C C . SER A 1 174 ? -7.521 9.848 1.136 1.00 87.44 174 SER A C 1
ATOM 1382 O O . SER A 1 174 ? -6.902 9.415 2.115 1.00 87.44 174 SER A O 1
ATOM 1384 N N . PRO A 1 175 ? -7.844 11.157 1.051 1.00 88.75 175 PRO A N 1
ATOM 1385 C CA . PRO A 1 175 ? -7.593 12.103 2.137 1.00 88.75 175 PRO A CA 1
ATOM 1386 C C . PRO A 1 175 ? -8.533 11.894 3.338 1.00 88.75 175 PRO A C 1
ATOM 1388 O O . PRO A 1 175 ? -8.310 12.498 4.391 1.00 88.75 175 PRO A O 1
ATOM 1391 N N . VAL A 1 176 ? -9.576 11.064 3.205 1.00 92.31 176 VAL A N 1
ATOM 1392 C CA . VAL A 1 176 ? -10.610 10.844 4.230 1.00 92.31 176 VAL A CA 1
ATOM 1393 C C . VAL A 1 176 ? -10.018 10.307 5.529 1.00 92.31 176 VAL A C 1
ATOM 1395 O O . VAL A 1 176 ? -10.399 10.789 6.588 1.00 92.31 176 VAL A O 1
ATOM 1398 N N . TRP A 1 177 ? -9.002 9.436 5.484 1.00 89.88 177 TRP A N 1
ATOM 1399 C CA . TRP A 1 177 ? -8.331 8.951 6.701 1.00 89.88 177 TRP A CA 1
ATOM 1400 C C . TRP A 1 177 ? -7.844 10.099 7.595 1.00 89.88 177 TRP A C 1
ATOM 1402 O O . TRP A 1 177 ? -8.056 10.112 8.808 1.00 89.88 177 TRP A O 1
ATOM 1412 N N . LYS A 1 178 ? -7.232 11.124 6.986 1.00 90.06 178 LYS A N 1
ATOM 1413 C CA . LYS A 1 178 ? -6.770 12.314 7.708 1.00 90.06 178 LYS A CA 1
ATOM 1414 C C . LYS A 1 178 ? -7.944 13.128 8.259 1.00 90.06 178 LYS A C 1
ATOM 1416 O O . LYS A 1 178 ? -7.833 13.654 9.364 1.00 90.06 178 LYS A O 1
ATOM 1421 N N . LYS A 1 179 ? -9.052 13.227 7.516 1.00 94.19 179 LYS A N 1
ATOM 1422 C CA . LYS A 1 179 ? -10.275 13.907 7.973 1.00 94.19 179 LYS A CA 1
ATOM 1423 C C . LYS A 1 179 ? -10.897 13.184 9.171 1.00 94.19 179 LYS A C 1
ATOM 1425 O O . LYS A 1 179 ? -11.200 13.837 10.162 1.00 94.19 179 LYS A O 1
ATOM 1430 N N . LEU A 1 180 ? -10.997 11.855 9.132 1.00 93.88 180 LEU A N 1
ATOM 1431 C CA . LEU A 1 180 ? -11.540 11.055 10.232 1.00 93.88 180 LEU A CA 1
ATOM 1432 C C . LEU A 1 180 ? -10.660 11.126 11.488 1.00 93.88 180 LEU A C 1
ATOM 1434 O O . LEU A 1 180 ? -11.187 11.288 12.587 1.00 93.88 180 LEU A O 1
ATOM 1438 N N . LYS A 1 181 ? -9.324 11.120 11.341 1.00 91.44 181 LYS A N 1
ATOM 1439 C CA . LYS A 1 181 ? -8.408 11.382 12.469 1.00 91.44 181 LYS A CA 1
ATOM 1440 C C . LYS A 1 181 ? -8.685 12.725 13.142 1.00 91.44 181 LYS A C 1
ATOM 1442 O O . LYS A 1 181 ? -8.640 12.815 14.363 1.00 91.44 181 LYS A O 1
ATOM 1447 N N . LEU A 1 182 ? -8.965 13.770 12.361 1.00 93.81 182 LEU A N 1
ATOM 1448 C CA . LEU A 1 182 ? -9.309 15.087 12.901 1.00 93.81 182 LEU A CA 1
ATOM 1449 C C . LEU A 1 182 ? -10.694 15.084 13.562 1.00 93.81 182 LEU A C 1
ATOM 1451 O O . LEU A 1 182 ? -10.811 15.583 14.678 1.00 93.81 182 LEU A O 1
ATOM 1455 N N . LYS A 1 183 ? -11.699 14.473 12.918 1.00 95.06 183 LYS A N 1
ATOM 1456 C CA . LYS A 1 183 ? -13.074 14.315 13.431 1.00 95.06 183 LYS A CA 1
ATOM 1457 C C . LYS A 1 183 ? -13.094 13.657 14.812 1.00 95.06 183 LYS A C 1
ATOM 1459 O O . LYS A 1 183 ? -13.773 14.142 15.708 1.00 95.06 183 LYS A O 1
ATOM 1464 N N . TYR A 1 184 ? -12.311 12.595 15.004 1.00 94.56 184 TYR A N 1
ATOM 1465 C CA . TYR A 1 184 ? -12.306 11.813 16.245 1.00 94.56 184 TYR A CA 1
ATOM 1466 C C . TYR A 1 184 ? -11.165 12.148 17.211 1.00 94.56 18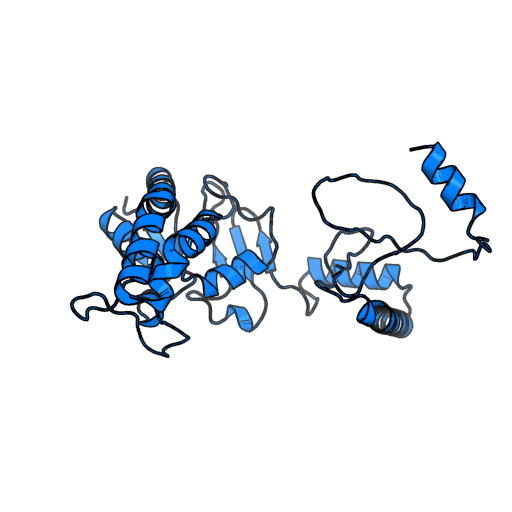4 TYR A C 1
ATOM 1468 O O . TYR A 1 184 ? -11.018 11.482 18.232 1.00 94.56 184 TYR A O 1
ATOM 1476 N N . LYS A 1 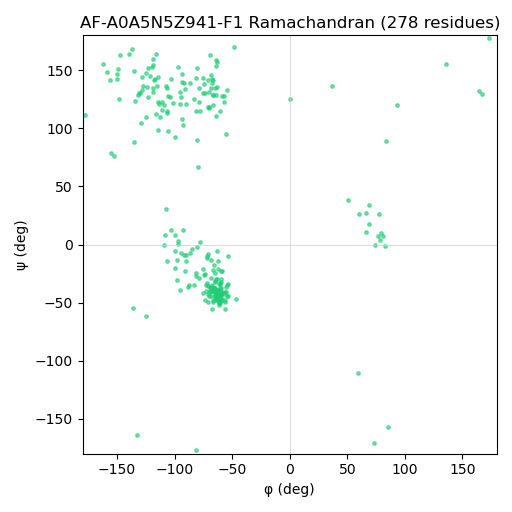185 ? -10.377 13.198 16.951 1.00 92.69 185 LYS A N 1
ATOM 1477 C CA . LYS A 1 185 ? -9.193 13.552 17.754 1.00 92.69 185 LYS A CA 1
ATOM 1478 C C . LYS A 1 185 ? -9.474 13.696 19.256 1.00 92.69 185 LYS A C 1
ATOM 1480 O O . LYS A 1 185 ? -8.609 13.386 20.067 1.00 92.69 185 LYS A O 1
ATOM 1485 N N . ALA A 1 186 ? -10.662 14.169 19.636 1.00 92.25 186 ALA A N 1
ATOM 1486 C CA . ALA A 1 186 ? -11.046 14.289 21.043 1.00 92.25 186 ALA A CA 1
ATOM 1487 C C . ALA A 1 186 ? -11.110 12.920 21.748 1.00 92.25 186 ALA A C 1
ATOM 1489 O O . ALA A 1 186 ? -10.642 12.796 22.878 1.00 92.25 186 ALA A O 1
ATOM 1490 N N . LEU A 1 187 ? -11.608 11.889 21.053 1.00 91.81 187 LEU A N 1
ATOM 1491 C CA . LEU A 1 187 ? -11.720 10.526 21.581 1.00 91.81 187 LEU A CA 1
ATOM 1492 C C . LEU A 1 187 ? -10.358 9.868 21.788 1.00 91.81 187 LEU A C 1
ATOM 1494 O O . LEU A 1 187 ? -10.222 9.057 22.692 1.00 91.81 187 LEU A O 1
ATOM 1498 N N . GLU A 1 188 ? -9.340 10.231 21.003 1.00 89.19 188 GLU A N 1
ATOM 1499 C CA . GLU A 1 188 ? -7.984 9.680 21.156 1.00 89.19 188 GLU A CA 1
ATOM 1500 C C . GLU A 1 188 ? -7.456 9.867 22.592 1.00 89.19 188 GLU A C 1
ATOM 1502 O O . GLU A 1 188 ? -6.758 9.004 23.116 1.00 89.19 188 GLU A O 1
ATOM 1507 N N . LYS A 1 189 ? -7.814 10.983 23.246 1.00 86.12 189 LYS A N 1
ATOM 1508 C CA . LYS A 1 189 ? -7.382 11.292 24.617 1.00 86.12 189 LYS A CA 1
ATOM 1509 C C . LYS A 1 189 ? -8.303 10.728 25.693 1.00 86.12 189 LYS A C 1
ATOM 1511 O O . LYS A 1 189 ? -7.824 10.380 26.764 1.00 86.12 189 LYS A O 1
ATOM 1516 N N . THR A 1 190 ? -9.609 10.710 25.445 1.00 89.62 190 THR A N 1
ATOM 1517 C CA . THR A 1 190 ? -10.615 10.406 26.475 1.00 89.62 190 THR A CA 1
ATOM 1518 C C . THR A 1 190 ? -11.078 8.955 26.446 1.00 89.62 190 THR A C 1
ATOM 1520 O O . THR A 1 190 ? -11.441 8.408 27.480 1.00 89.62 190 THR A O 1
ATOM 1523 N N . ASN A 1 191 ? -11.074 8.319 25.275 1.00 89.31 191 ASN A N 1
ATOM 1524 C CA . ASN A 1 191 ? -11.505 6.941 25.088 1.00 89.31 191 ASN A CA 1
ATOM 1525 C C . ASN A 1 191 ? -10.834 6.335 23.842 1.00 89.31 191 ASN A C 1
ATOM 1527 O O . ASN A 1 191 ? -11.436 6.227 22.768 1.00 89.31 191 ASN A O 1
ATOM 1531 N N . ASN A 1 192 ? -9.570 5.930 23.996 1.00 84.56 192 ASN A N 1
ATOM 1532 C CA . ASN A 1 192 ? -8.762 5.393 22.897 1.00 84.56 192 ASN A CA 1
ATOM 1533 C C . ASN A 1 192 ? -9.377 4.126 22.263 1.00 84.56 192 ASN A C 1
ATOM 1535 O O . ASN A 1 192 ? -9.276 3.914 21.054 1.00 84.56 192 ASN A O 1
ATOM 1539 N N . LYS A 1 193 ? -10.080 3.312 23.063 1.00 86.25 193 LYS A N 1
ATOM 1540 C CA . LYS A 1 193 ? -10.799 2.121 22.584 1.00 86.25 193 LYS A CA 1
ATOM 1541 C C . LYS A 1 193 ? -11.884 2.503 21.572 1.00 86.25 193 LYS A C 1
ATOM 1543 O O . LYS A 1 193 ? -11.920 1.994 20.450 1.00 86.25 193 LYS A O 1
ATOM 1548 N N . LEU A 1 194 ? -12.728 3.473 21.935 1.00 88.38 194 LEU A N 1
ATOM 1549 C CA . LEU A 1 194 ? -13.780 3.982 21.056 1.00 88.38 194 LEU A CA 1
ATOM 1550 C C . LEU A 1 194 ? -13.210 4.729 19.842 1.00 88.38 194 LEU A C 1
ATOM 1552 O O . LEU A 1 194 ? -13.770 4.630 18.749 1.00 88.38 194 LEU A O 1
ATOM 1556 N N . TYR A 1 195 ? -12.094 5.444 20.013 1.00 90.88 195 TYR A N 1
ATOM 1557 C CA . TYR A 1 195 ? -11.406 6.153 18.934 1.00 90.88 195 TYR A CA 1
ATOM 1558 C C . TYR A 1 195 ? -11.038 5.218 17.776 1.00 90.88 195 TYR A C 1
ATOM 1560 O O . TYR A 1 195 ? -11.468 5.448 16.642 1.00 90.88 195 TYR A O 1
ATOM 1568 N N . TRP A 1 196 ? -10.303 4.136 18.061 1.00 88.00 196 TRP A N 1
ATOM 1569 C CA . TRP A 1 196 ? -9.872 3.185 17.034 1.00 88.00 196 TRP A CA 1
ATOM 1570 C C . TRP A 1 196 ? -11.045 2.443 16.392 1.00 88.00 196 TRP A C 1
ATOM 1572 O O . TRP A 1 196 ? -11.072 2.270 15.170 1.00 88.00 196 TRP A O 1
ATOM 1582 N N . LYS A 1 197 ? -12.059 2.074 17.181 1.00 87.19 197 LYS A N 1
ATOM 1583 C CA . LYS A 1 197 ? -13.284 1.448 16.668 1.00 87.19 197 LYS A CA 1
ATOM 1584 C C . LYS A 1 197 ? -14.019 2.353 15.674 1.00 87.19 197 LYS A C 1
ATOM 1586 O O . LYS A 1 197 ? -14.376 1.906 14.586 1.00 87.19 197 LYS A O 1
ATOM 1591 N N . LYS A 1 198 ? -14.223 3.629 16.020 1.00 90.88 198 LYS A N 1
ATOM 1592 C CA . LYS A 1 198 ? -14.941 4.595 15.172 1.00 90.88 198 LYS A CA 1
ATOM 1593 C C . LYS A 1 198 ? -14.183 4.910 13.888 1.00 90.88 198 LYS A C 1
ATOM 1595 O O . LYS A 1 198 ? -14.756 4.804 12.812 1.00 90.88 198 LYS A O 1
ATOM 1600 N N . ILE A 1 199 ? -12.893 5.241 13.975 1.00 91.56 199 ILE A N 1
ATOM 1601 C CA . ILE A 1 199 ? -12.124 5.626 12.783 1.00 91.56 199 ILE A CA 1
ATOM 1602 C C . ILE A 1 199 ? -11.974 4.476 11.782 1.00 91.56 199 ILE A C 1
ATOM 1604 O O . ILE A 1 199 ? -12.090 4.695 10.578 1.00 91.56 199 ILE A O 1
ATOM 1608 N N . THR A 1 200 ? -11.728 3.254 12.266 1.00 89.88 200 THR A N 1
ATOM 1609 C CA . THR A 1 200 ? -11.571 2.088 11.388 1.00 89.88 200 THR A CA 1
ATOM 1610 C C . THR A 1 200 ? -12.895 1.656 10.772 1.00 89.88 200 THR A C 1
ATOM 1612 O O . THR A 1 200 ? -12.894 1.178 9.642 1.00 89.88 200 THR A O 1
ATOM 1615 N N . LYS A 1 201 ? -14.021 1.818 11.481 1.00 91.62 201 LYS A N 1
ATOM 1616 C CA . LYS A 1 201 ? -15.353 1.569 10.924 1.00 91.62 201 LYS A CA 1
ATOM 1617 C C . LYS A 1 201 ? -15.710 2.592 9.846 1.00 91.62 201 LYS A C 1
ATOM 1619 O O . LYS A 1 201 ? -15.970 2.189 8.722 1.00 91.62 201 LYS A O 1
ATOM 1624 N N . ASP A 1 202 ? -15.650 3.885 10.158 1.00 94.88 202 ASP A N 1
ATOM 1625 C CA . ASP A 1 202 ? -16.032 4.937 9.206 1.00 94.88 202 ASP A CA 1
ATOM 1626 C C . ASP A 1 202 ? -15.165 4.885 7.939 1.00 94.88 202 ASP A C 1
ATOM 1628 O O . ASP A 1 202 ? -15.678 4.970 6.830 1.00 94.88 202 ASP A O 1
ATOM 1632 N N . PHE A 1 203 ? -13.847 4.679 8.069 1.00 95.12 203 PHE A N 1
ATOM 1633 C CA . PHE A 1 203 ? -12.982 4.569 6.890 1.00 95.12 203 PHE A CA 1
ATOM 1634 C C . PHE A 1 203 ? -13.284 3.325 6.050 1.00 95.12 203 PHE A C 1
ATOM 1636 O O . PHE A 1 203 ? -13.198 3.373 4.822 1.00 95.12 203 PHE A O 1
ATOM 1643 N N . TRP A 1 204 ? -13.613 2.212 6.707 1.00 96.00 204 TRP A N 1
ATOM 1644 C CA . TRP A 1 204 ? -14.008 0.992 6.016 1.00 96.00 204 TRP A CA 1
ATOM 1645 C C . TRP A 1 204 ? -15.266 1.223 5.180 1.00 96.00 204 TRP A C 1
ATOM 1647 O O . TRP A 1 204 ? -15.244 0.967 3.980 1.00 96.00 204 TRP A O 1
ATOM 1657 N N . ASP A 1 205 ? -16.312 1.764 5.801 1.00 96.00 205 ASP A N 1
ATOM 1658 C CA . ASP A 1 205 ? -17.616 1.950 5.168 1.00 96.00 205 ASP A CA 1
ATOM 1659 C C . ASP A 1 205 ? -17.575 3.019 4.060 1.00 96.00 205 ASP A C 1
ATOM 1661 O O . ASP A 1 205 ? -18.114 2.805 2.978 1.00 96.00 205 ASP A O 1
ATOM 1665 N N . GLU A 1 206 ? -16.917 4.159 4.303 1.00 95.88 206 GLU A N 1
ATOM 1666 C CA . GLU A 1 206 ? -16.943 5.310 3.386 1.00 95.88 206 GLU A CA 1
ATOM 1667 C C . GLU A 1 206 ? -15.963 5.191 2.209 1.00 95.88 206 GLU A C 1
ATOM 1669 O O . GLU A 1 206 ? -16.130 5.868 1.195 1.00 95.88 206 GLU A O 1
ATOM 1674 N N . VAL A 1 207 ? -14.886 4.413 2.356 1.00 96.00 207 VAL A N 1
ATOM 1675 C CA . VAL A 1 207 ? -13.749 4.467 1.423 1.00 96.00 207 VAL A CA 1
ATOM 1676 C C . VAL A 1 207 ? -13.254 3.087 1.037 1.00 96.00 207 VAL A C 1
ATOM 1678 O O . VAL A 1 207 ? -13.120 2.794 -0.149 1.00 96.00 207 VAL A O 1
ATOM 1681 N N . ASN A 1 208 ? -12.930 2.260 2.027 1.00 96.75 208 ASN A N 1
ATOM 1682 C CA . ASN A 1 208 ? -12.172 1.044 1.774 1.00 96.75 208 ASN A CA 1
ATOM 1683 C C . ASN A 1 208 ? -13.015 -0.034 1.097 1.00 96.75 208 ASN A C 1
ATOM 1685 O O . ASN A 1 208 ? -12.590 -0.610 0.101 1.00 96.75 208 ASN A O 1
ATOM 1689 N N . LYS A 1 209 ? -14.217 -0.279 1.627 1.00 97.44 209 LYS A N 1
ATOM 1690 C CA . LYS A 1 209 ? -15.144 -1.263 1.078 1.00 97.44 209 LYS A CA 1
ATOM 1691 C C . LYS A 1 209 ? -15.572 -0.894 -0.352 1.00 97.44 209 LYS A C 1
ATOM 1693 O O . LYS A 1 209 ? -15.402 -1.757 -1.203 1.00 97.44 209 LYS A O 1
ATOM 1698 N N . PRO A 1 210 ? -16.006 0.347 -0.667 1.00 97.69 210 PRO A N 1
ATOM 1699 C CA . PRO A 1 210 ? -16.308 0.725 -2.052 1.00 97.69 210 PRO A CA 1
ATOM 1700 C C . PRO A 1 210 ? -15.143 0.489 -3.024 1.00 97.69 210 PRO A C 1
ATOM 1702 O O . PRO A 1 210 ? -15.338 -0.018 -4.121 1.00 97.69 210 PRO A O 1
ATOM 1705 N N . TRP A 1 211 ? -13.910 0.798 -2.610 1.00 97.69 211 TRP A N 1
ATOM 1706 C CA . TRP A 1 211 ? -12.730 0.548 -3.438 1.00 97.69 211 TRP A CA 1
ATOM 1707 C C . TRP A 1 211 ? -12.459 -0.949 -3.669 1.00 97.69 211 TRP A C 1
ATOM 1709 O O . TRP A 1 211 ? -12.119 -1.337 -4.785 1.00 97.69 211 TRP A O 1
ATOM 1719 N N . LEU A 1 212 ? -12.636 -1.798 -2.649 1.00 98.06 212 LEU A N 1
ATOM 1720 C CA . LEU A 1 212 ? -12.547 -3.253 -2.820 1.00 98.06 212 LEU A CA 1
ATOM 1721 C C . LEU A 1 212 ? -13.677 -3.800 -3.693 1.00 98.06 212 LEU A C 1
ATOM 1723 O O . LEU A 1 212 ? -13.422 -4.680 -4.507 1.00 98.06 212 LEU A O 1
ATOM 1727 N N . ASP A 1 213 ? -14.898 -3.286 -3.543 1.00 98.31 213 ASP A N 1
ATOM 1728 C CA . ASP A 1 213 ? -16.042 -3.681 -4.370 1.00 98.31 213 ASP A CA 1
ATOM 1729 C C . ASP A 1 213 ? -15.728 -3.437 -5.857 1.00 98.31 213 ASP A C 1
ATOM 1731 O O . ASP A 1 213 ? -15.928 -4.325 -6.686 1.00 98.31 213 ASP A O 1
ATOM 1735 N N . ASP A 1 214 ? -15.116 -2.292 -6.183 1.00 97.62 214 ASP A N 1
ATOM 1736 C CA . ASP A 1 214 ? -14.662 -1.978 -7.541 1.00 97.62 214 ASP A CA 1
ATOM 1737 C C . ASP A 1 214 ? -13.566 -2.940 -8.046 1.00 97.62 214 ASP A C 1
ATOM 1739 O O . ASP A 1 214 ? -13.571 -3.326 -9.217 1.00 97.62 214 ASP A O 1
ATOM 1743 N N . ILE A 1 215 ? -12.609 -3.323 -7.192 1.00 97.69 215 ILE A N 1
ATOM 1744 C CA . ILE A 1 215 ? -11.549 -4.304 -7.508 1.00 97.69 215 ILE A CA 1
ATOM 1745 C C . ILE A 1 215 ? -12.161 -5.678 -7.806 1.00 97.69 215 ILE A C 1
ATOM 1747 O O . ILE A 1 215 ? -11.829 -6.307 -8.813 1.00 97.69 215 ILE A O 1
ATOM 1751 N N . ILE A 1 216 ? -13.089 -6.124 -6.956 1.00 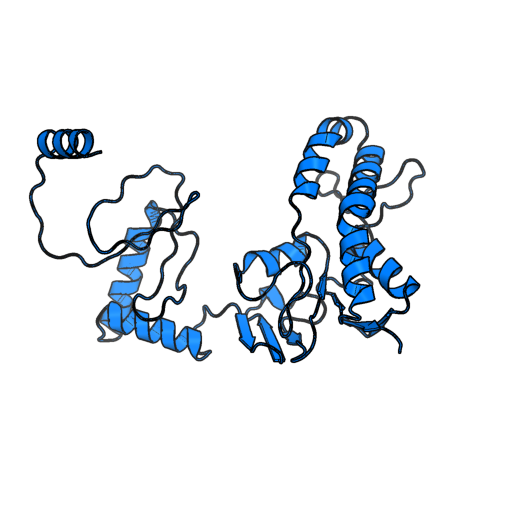97.62 216 ILE A N 1
ATOM 1752 C CA . ILE A 1 216 ? -13.766 -7.424 -7.054 1.00 97.62 216 ILE A CA 1
ATOM 1753 C C . ILE A 1 216 ? -14.642 -7.489 -8.308 1.00 97.62 216 ILE A C 1
ATOM 1755 O O . ILE A 1 216 ? -14.673 -8.523 -8.989 1.00 97.62 216 ILE A O 1
ATOM 1759 N N . ALA A 1 217 ? -15.334 -6.394 -8.635 1.00 96.88 217 ALA A N 1
ATOM 1760 C CA . ALA A 1 217 ? -16.153 -6.283 -9.837 1.00 96.88 217 ALA A CA 1
ATOM 1761 C C . ALA A 1 217 ? -15.312 -6.411 -11.115 1.00 96.88 217 ALA A C 1
ATOM 1763 O O . ALA A 1 217 ? -15.727 -7.087 -12.054 1.00 96.88 217 ALA A O 1
ATOM 1764 N N . ARG A 1 218 ? -14.106 -5.825 -11.136 1.00 95.69 218 ARG A N 1
ATOM 1765 C CA . ARG A 1 218 ? -13.160 -5.966 -12.257 1.00 95.69 218 ARG A CA 1
ATOM 1766 C C . ARG A 1 218 ? -12.461 -7.324 -12.302 1.00 95.69 218 ARG A C 1
ATOM 1768 O O . ARG A 1 218 ? -11.970 -7.711 -13.359 1.00 95.69 218 ARG A O 1
ATOM 1775 N N . GLY A 1 219 ? -12.418 -8.041 -11.178 1.00 96.12 219 GLY A N 1
ATOM 1776 C CA . GLY A 1 219 ? -11.657 -9.284 -11.055 1.00 96.12 219 GLY A CA 1
ATOM 1777 C C . GLY A 1 219 ? -10.148 -9.044 -11.089 1.00 96.12 219 GLY A C 1
ATOM 1778 O O . GLY A 1 219 ? -9.408 -9.859 -11.639 1.00 96.12 219 GLY A O 1
ATOM 1779 N N . ASP A 1 220 ? -9.699 -7.911 -10.545 1.00 97.38 220 ASP A N 1
ATOM 1780 C CA . ASP A 1 220 ? -8.277 -7.587 -10.461 1.00 97.38 220 ASP A CA 1
ATOM 1781 C C . ASP A 1 220 ? -7.571 -8.542 -9.486 1.00 97.38 220 ASP A C 1
ATOM 1783 O O . ASP A 1 220 ? -8.110 -8.864 -8.422 1.00 97.38 220 ASP A O 1
ATOM 1787 N N . ASP A 1 221 ? -6.341 -8.941 -9.818 1.00 97.06 221 ASP A N 1
ATOM 1788 C CA . ASP A 1 221 ? -5.434 -9.587 -8.866 1.00 97.06 221 ASP A CA 1
ATOM 1789 C C . ASP A 1 221 ? -5.046 -8.574 -7.776 1.00 97.06 221 ASP A C 1
ATOM 1791 O O . ASP A 1 221 ? -4.797 -7.397 -8.061 1.00 97.06 221 ASP A O 1
ATOM 1795 N N . VAL A 1 222 ? -4.934 -9.032 -6.526 1.00 98.12 222 VAL A N 1
ATOM 1796 C CA . VAL A 1 222 ? -4.538 -8.184 -5.393 1.00 98.12 222 VAL A CA 1
ATOM 1797 C C . VAL A 1 222 ? -3.189 -8.625 -4.841 1.00 98.12 222 VAL A C 1
ATOM 1799 O O . VAL A 1 222 ? -3.006 -9.754 -4.403 1.00 98.12 222 VAL A O 1
ATOM 1802 N N . ARG A 1 223 ? -2.224 -7.711 -4.814 1.00 97.62 223 ARG A N 1
ATOM 1803 C CA . ARG A 1 223 ? -0.879 -7.898 -4.269 1.00 97.62 223 ARG A CA 1
ATOM 1804 C C . ARG A 1 223 ? -0.811 -7.397 -2.823 1.00 97.62 223 ARG A C 1
ATOM 1806 O O . ARG A 1 223 ? -0.985 -6.205 -2.573 1.00 97.62 223 ARG A O 1
ATOM 1813 N N . PHE A 1 224 ? -0.455 -8.277 -1.887 1.00 98.00 224 PHE A N 1
ATOM 1814 C CA . PHE A 1 224 ? -0.276 -7.940 -0.467 1.00 98.00 224 PHE A CA 1
ATOM 1815 C C . PHE A 1 224 ? 1.165 -7.606 -0.110 1.00 98.00 224 PHE A C 1
ATOM 1817 O O . PHE A 1 224 ? 2.000 -8.498 -0.011 1.00 98.00 224 PHE A O 1
ATOM 1824 N N . ILE A 1 225 ? 1.478 -6.341 0.145 1.00 96.69 225 ILE A N 1
ATOM 1825 C CA . ILE A 1 225 ? 2.846 -5.949 0.533 1.00 96.69 225 ILE A CA 1
ATOM 1826 C C . ILE A 1 225 ? 3.127 -6.094 2.036 1.00 96.69 225 ILE A C 1
ATOM 1828 O O . ILE A 1 225 ? 4.270 -5.918 2.453 1.00 96.69 225 ILE A O 1
ATOM 1832 N N . SER A 1 226 ? 2.108 -6.462 2.814 1.00 96.94 226 SER A N 1
ATOM 1833 C CA . SER A 1 226 ? 2.189 -6.816 4.233 1.00 96.94 226 SER A CA 1
ATOM 1834 C C . SER A 1 226 ? 1.766 -8.267 4.419 1.00 96.94 226 SER A C 1
ATOM 1836 O O . SER A 1 226 ? 0.848 -8.730 3.744 1.00 96.94 226 SER A O 1
ATOM 1838 N N . ASP A 1 227 ? 2.419 -8.990 5.326 1.00 96.38 227 ASP A N 1
ATOM 1839 C CA . ASP A 1 227 ? 2.127 -10.407 5.550 1.00 96.38 227 ASP A CA 1
ATOM 1840 C C . ASP A 1 227 ? 0.849 -10.549 6.391 1.00 96.38 227 ASP A C 1
ATOM 1842 O O . ASP A 1 227 ? 0.850 -10.130 7.553 1.00 96.38 227 ASP A O 1
ATOM 1846 N N . PRO A 1 228 ? -0.243 -11.121 5.850 1.00 95.94 228 PRO A N 1
ATOM 1847 C CA . PRO A 1 228 ? -1.512 -11.238 6.560 1.00 95.94 228 PRO A CA 1
ATOM 1848 C C . PRO A 1 228 ? -1.481 -12.266 7.698 1.00 95.94 228 PRO A C 1
ATOM 1850 O O . PRO A 1 228 ? -2.445 -12.347 8.457 1.00 95.94 228 PRO A O 1
ATOM 1853 N N . SER A 1 229 ? -0.413 -13.060 7.842 1.00 94.56 229 SER A N 1
ATOM 1854 C CA . SER A 1 229 ? -0.239 -13.996 8.955 1.00 94.56 229 SER A CA 1
ATOM 1855 C C . SER A 1 229 ? 0.284 -13.317 10.227 1.00 94.56 229 SER A C 1
ATOM 1857 O O . SER A 1 229 ? -0.054 -13.767 11.329 1.00 94.56 229 SER A O 1
ATOM 1859 N N . LEU A 1 230 ? 1.021 -12.208 10.084 1.00 95.31 230 LEU A N 1
ATOM 1860 C CA . LEU A 1 230 ? 1.635 -11.481 11.193 1.00 95.31 230 LEU A CA 1
ATOM 1861 C C . LEU A 1 230 ? 0.600 -10.745 12.044 1.00 95.31 230 LEU A C 1
ATOM 1863 O O . LEU A 1 230 ? -0.344 -10.128 11.549 1.00 95.31 230 LEU A O 1
ATOM 1867 N N . GLU A 1 231 ? 0.817 -10.754 13.355 1.00 94.81 231 GLU A N 1
ATOM 1868 C CA . GLU A 1 231 ? -0.095 -10.124 14.307 1.00 94.81 231 GLU A CA 1
ATOM 1869 C C . GLU A 1 231 ? -0.173 -8.598 14.137 1.00 94.81 231 GLU A C 1
ATOM 1871 O O . GLU A 1 231 ? -1.256 -8.020 14.208 1.00 94.81 231 GLU A O 1
ATOM 1876 N N . THR A 1 232 ? 0.955 -7.960 13.823 1.00 93.19 232 THR A N 1
ATOM 1877 C CA . THR A 1 232 ? 1.060 -6.523 13.519 1.00 93.19 232 THR A CA 1
ATOM 1878 C C . THR A 1 232 ? 0.343 -6.122 12.229 1.00 93.19 232 THR A C 1
ATOM 1880 O O . THR A 1 232 ? -0.032 -4.962 12.071 1.00 93.19 232 THR A O 1
ATOM 1883 N N . SER A 1 233 ? 0.111 -7.074 11.322 1.00 95.00 233 SER A N 1
ATOM 1884 C CA . SER A 1 233 ? -0.728 -6.877 10.138 1.00 95.00 233 SER A CA 1
ATOM 1885 C C . SER A 1 233 ? -2.210 -7.062 10.447 1.00 95.00 233 SER A C 1
ATOM 1887 O O . SER A 1 233 ? -3.047 -6.362 9.878 1.00 95.00 233 SER A O 1
ATOM 1889 N N . LYS A 1 234 ? -2.544 -7.988 11.354 1.00 95.94 234 LYS A N 1
ATOM 1890 C CA . LYS A 1 234 ? -3.924 -8.319 11.739 1.00 95.94 234 LYS A CA 1
ATOM 1891 C C . LYS A 1 234 ? -4.556 -7.262 12.636 1.00 95.94 234 LYS A C 1
ATOM 1893 O O . LYS A 1 234 ? -5.707 -6.886 12.425 1.00 95.94 234 LYS A O 1
ATOM 1898 N N . TYR A 1 235 ? -3.810 -6.742 13.607 1.00 95.19 235 TYR A N 1
ATOM 1899 C CA . TYR A 1 235 ? -4.356 -5.876 14.652 1.00 95.19 235 TYR A CA 1
ATOM 1900 C C . TYR A 1 235 ? -3.645 -4.531 14.746 1.00 95.19 235 TYR A C 1
ATOM 1902 O O . TYR A 1 235 ? -2.447 -4.410 14.503 1.00 95.19 235 TYR A O 1
ATOM 1910 N N . VAL A 1 236 ? -4.404 -3.500 15.113 1.00 90.94 236 VAL A N 1
ATOM 1911 C CA . VAL A 1 236 ? -3.887 -2.142 15.290 1.00 90.94 236 VAL A CA 1
ATOM 1912 C C . VAL A 1 236 ? -2.935 -2.115 16.483 1.00 90.94 236 VAL A C 1
ATOM 1914 O O . VAL A 1 236 ? -3.338 -2.391 17.612 1.00 90.94 236 VAL A O 1
ATOM 1917 N N . PHE A 1 237 ? -1.682 -1.744 16.237 1.00 90.69 237 PHE A N 1
ATOM 1918 C CA . PHE A 1 237 ? -0.697 -1.474 17.278 1.00 90.69 237 PHE A CA 1
ATOM 1919 C C . PHE A 1 237 ? -0.675 0.026 17.600 1.00 90.69 237 PHE A C 1
ATOM 1921 O O . PHE A 1 237 ? -0.561 0.860 16.701 1.00 90.69 237 PHE A O 1
ATOM 1928 N N . ASP A 1 238 ? -0.828 0.376 18.877 1.00 84.56 238 ASP A N 1
ATOM 1929 C CA . ASP A 1 238 ? -0.743 1.756 19.346 1.00 84.56 238 ASP A CA 1
ATOM 1930 C C . ASP A 1 238 ? 0.694 2.057 19.782 1.00 84.56 238 ASP A C 1
ATOM 1932 O O . ASP A 1 238 ? 1.128 1.666 20.866 1.00 84.56 238 ASP A O 1
ATOM 1936 N N . ASP A 1 239 ? 1.434 2.780 18.941 1.00 82.50 239 ASP A N 1
ATOM 1937 C CA . ASP A 1 239 ? 2.835 3.130 19.203 1.00 82.50 239 ASP A CA 1
ATOM 1938 C C . ASP A 1 239 ? 3.032 3.939 20.491 1.00 82.50 239 ASP A C 1
ATOM 1940 O O . ASP A 1 239 ? 4.088 3.844 21.120 1.00 82.50 239 ASP A O 1
ATOM 1944 N N . LYS A 1 240 ? 2.039 4.743 20.901 1.00 83.31 240 LYS A N 1
ATOM 1945 C CA . LYS A 1 240 ? 2.148 5.573 22.111 1.00 83.31 240 LYS A CA 1
ATOM 1946 C C . LYS A 1 240 ? 2.056 4.713 23.360 1.00 83.31 240 LYS A C 1
ATOM 1948 O O . LYS A 1 240 ? 2.779 4.954 24.321 1.00 83.31 240 LYS A O 1
ATOM 1953 N N . LEU A 1 241 ? 1.162 3.728 23.335 1.00 85.25 241 LEU A N 1
ATOM 1954 C CA . LEU A 1 241 ? 0.933 2.812 24.450 1.00 85.25 241 LEU A CA 1
ATOM 1955 C C . LEU A 1 241 ? 1.815 1.556 24.380 1.00 85.25 241 LEU A C 1
ATOM 1957 O O . LEU A 1 241 ? 1.852 0.789 25.337 1.00 85.25 241 LEU A O 1
ATOM 1961 N N . ARG A 1 242 ? 2.525 1.349 23.263 1.00 89.50 242 ARG A N 1
ATOM 1962 C CA . ARG A 1 242 ? 3.349 0.166 22.959 1.00 89.50 242 ARG A CA 1
ATOM 1963 C C . ARG A 1 242 ? 2.597 -1.154 23.160 1.00 89.50 242 ARG A C 1
ATOM 1965 O O . ARG A 1 242 ? 3.169 -2.137 23.623 1.00 89.50 242 ARG A O 1
ATOM 1972 N N . MET A 1 243 ? 1.314 -1.174 22.806 1.00 92.69 243 MET A N 1
ATOM 1973 C CA . MET A 1 243 ? 0.436 -2.338 22.929 1.00 92.69 243 MET A CA 1
ATOM 1974 C C . MET A 1 243 ? -0.602 -2.364 21.807 1.00 92.69 243 MET A C 1
ATOM 1976 O O . MET A 1 243 ? -0.859 -1.352 21.156 1.00 92.69 243 MET A O 1
ATOM 1980 N N . PHE A 1 244 ? -1.234 -3.517 21.594 1.00 93.25 244 PHE A N 1
ATOM 1981 C CA . PHE A 1 244 ? -2.353 -3.619 20.661 1.00 93.25 244 PHE A CA 1
ATOM 1982 C C . PHE A 1 244 ? -3.576 -2.866 21.183 1.00 93.25 244 PHE A C 1
ATOM 1984 O O . PHE A 1 244 ? -3.958 -3.003 22.347 1.00 93.25 244 PHE A O 1
ATOM 1991 N N . ALA A 1 245 ? -4.211 -2.096 20.302 1.00 90.56 245 ALA A N 1
ATOM 1992 C CA . ALA A 1 245 ? -5.477 -1.455 20.604 1.00 90.56 245 ALA A CA 1
ATOM 1993 C C . ALA A 1 245 ? -6.544 -2.528 20.855 1.00 90.56 245 ALA A C 1
ATOM 1995 O O . ALA A 1 245 ? -6.659 -3.499 20.101 1.00 90.56 245 ALA A O 1
ATOM 1996 N N . THR A 1 246 ? -7.338 -2.334 21.905 1.00 91.19 246 THR A N 1
ATOM 1997 C CA . THR A 1 246 ? -8.458 -3.211 22.254 1.00 91.19 246 THR A CA 1
ATOM 1998 C C . THR A 1 246 ? -9.777 -2.451 22.229 1.00 91.19 246 THR A C 1
ATOM 2000 O O . THR A 1 246 ? -9.804 -1.231 22.388 1.00 91.19 246 THR A O 1
ATOM 2003 N N . ASP A 1 247 ? -10.873 -3.164 22.005 1.00 85.88 247 ASP A N 1
ATOM 2004 C CA . ASP A 1 247 ? -12.226 -2.630 22.106 1.00 85.88 247 ASP A CA 1
ATOM 2005 C C . ASP A 1 247 ? -12.720 -2.590 23.566 1.00 85.88 247 ASP A C 1
ATOM 2007 O O . ASP A 1 247 ? -11.993 -2.899 24.525 1.00 85.88 247 ASP A O 1
ATOM 2011 N N . GLU A 1 248 ? -13.972 -2.170 23.760 1.00 84.44 248 GLU A N 1
ATOM 2012 C CA . GLU A 1 248 ? -14.614 -2.120 25.075 1.00 84.44 248 GLU A CA 1
ATOM 2013 C C . GLU A 1 248 ? -14.675 -3.484 25.790 1.00 84.44 248 GLU A C 1
ATOM 2015 O O . GLU A 1 248 ? -14.685 -3.508 27.018 1.00 84.44 248 GLU A O 1
ATOM 2020 N N . PHE A 1 249 ? -14.599 -4.598 25.053 1.00 87.88 249 PHE A N 1
ATOM 2021 C CA . PHE A 1 249 ? -14.617 -5.970 25.573 1.00 87.88 249 PHE A CA 1
ATOM 2022 C C . PHE A 1 249 ? -13.214 -6.576 25.742 1.00 87.88 249 PHE A C 1
ATOM 2024 O O . PHE A 1 249 ? -13.084 -7.743 26.102 1.00 87.88 249 PHE A O 1
ATOM 2031 N N . GLY A 1 250 ? -12.153 -5.808 25.470 1.00 88.31 250 GLY A N 1
ATOM 2032 C CA . GLY A 1 250 ? -10.770 -6.280 25.567 1.00 88.31 250 GLY A CA 1
ATOM 2033 C C . GLY A 1 250 ? -10.289 -7.086 24.356 1.00 88.31 250 GLY A C 1
ATOM 2034 O O . GLY A 1 250 ? -9.176 -7.610 24.385 1.00 88.31 250 GLY A O 1
ATOM 2035 N N . LYS A 1 251 ? -11.070 -7.167 23.272 1.00 92.12 251 LYS A N 1
ATOM 2036 C CA . LYS A 1 251 ? -10.655 -7.836 22.031 1.00 92.12 251 LYS A CA 1
ATOM 2037 C C . LYS A 1 251 ? -9.783 -6.905 21.196 1.00 92.12 251 LYS A C 1
ATOM 2039 O O . LYS A 1 251 ? -10.021 -5.701 21.151 1.00 92.12 251 LYS A O 1
ATOM 2044 N N . LYS A 1 252 ? -8.770 -7.451 20.519 1.00 94.25 252 LYS A N 1
ATOM 2045 C CA . LYS A 1 252 ? -7.868 -6.667 19.659 1.00 94.25 252 LYS A CA 1
ATOM 2046 C C . LYS A 1 252 ? -8.630 -6.073 18.474 1.00 94.25 252 LYS A C 1
ATOM 2048 O O . LYS A 1 252 ? -9.407 -6.763 17.818 1.00 94.25 252 LYS A O 1
ATOM 2053 N N . VAL A 1 253 ? -8.387 -4.796 18.187 1.00 91.50 253 VAL A N 1
ATOM 2054 C CA . VAL A 1 253 ? -9.025 -4.091 17.069 1.00 91.50 253 VAL A CA 1
ATOM 2055 C C . VAL A 1 253 ? -8.324 -4.480 15.763 1.00 91.50 253 VAL A C 1
ATOM 2057 O O . VAL A 1 253 ? -7.113 -4.270 15.656 1.00 91.50 253 VAL A O 1
ATOM 2060 N N . PRO A 1 254 ? -9.037 -5.017 14.755 1.00 93.56 254 PRO A N 1
ATOM 2061 C CA . PRO A 1 254 ? -8.427 -5.390 13.484 1.00 93.56 254 PRO A CA 1
ATOM 2062 C C . PRO A 1 254 ? -7.973 -4.159 12.690 1.00 93.56 254 PRO A C 1
ATOM 2064 O O . PRO A 1 254 ? -8.619 -3.105 12.721 1.00 93.56 254 PRO A O 1
ATOM 2067 N N . THR A 1 255 ? -6.875 -4.290 11.945 1.00 93.31 255 THR A N 1
ATOM 2068 C CA . THR A 1 255 ? -6.464 -3.263 10.977 1.00 93.31 255 THR A CA 1
ATOM 2069 C C . THR A 1 255 ? -7.440 -3.210 9.797 1.00 93.31 255 THR A C 1
ATOM 2071 O O . THR A 1 255 ? -8.197 -4.148 9.545 1.00 93.31 255 THR A O 1
ATOM 2074 N N . ILE A 1 256 ? -7.399 -2.117 9.026 1.00 94.69 256 ILE A N 1
ATOM 2075 C CA . ILE A 1 256 ? -8.107 -2.054 7.738 1.00 94.69 256 ILE A CA 1
ATOM 2076 C C . ILE A 1 256 ? -7.619 -3.168 6.803 1.00 94.69 256 ILE A C 1
ATOM 2078 O O . ILE A 1 256 ? -8.444 -3.850 6.211 1.00 94.69 256 ILE A O 1
ATOM 2082 N N . PHE A 1 257 ? -6.308 -3.420 6.757 1.00 96.44 257 PHE A N 1
ATOM 2083 C CA . PHE A 1 257 ? -5.721 -4.482 5.940 1.00 96.44 257 PHE A CA 1
ATOM 2084 C C . PHE A 1 257 ? -6.240 -5.879 6.313 1.00 96.44 257 PHE A C 1
ATOM 2086 O O . PHE A 1 257 ? -6.605 -6.656 5.439 1.00 96.44 257 PHE A O 1
ATOM 2093 N N . SER A 1 258 ? -6.364 -6.195 7.605 1.00 96.31 258 SER A N 1
ATOM 2094 C CA . SER A 1 258 ? -6.944 -7.474 8.039 1.00 96.31 258 SER A CA 1
ATOM 2095 C C . SER A 1 258 ? -8.379 -7.642 7.542 1.00 96.31 258 SER A C 1
ATOM 2097 O O . SER A 1 258 ? -8.748 -8.718 7.076 1.00 96.31 258 SER A O 1
ATOM 2099 N N . LYS A 1 259 ? -9.174 -6.564 7.589 1.00 96.44 259 LYS A N 1
ATOM 2100 C CA . LYS A 1 259 ? -10.537 -6.567 7.048 1.00 96.44 259 LYS A CA 1
ATOM 2101 C C . LYS A 1 259 ? -10.551 -6.733 5.530 1.00 96.44 259 LYS A C 1
ATOM 2103 O O . LYS A 1 259 ? -11.413 -7.438 5.027 1.00 96.44 259 LYS A O 1
ATOM 2108 N N . GLU A 1 260 ? -9.611 -6.128 4.799 1.00 98.06 260 GLU A N 1
ATOM 2109 C CA . GLU A 1 260 ? -9.472 -6.320 3.343 1.00 98.06 260 GLU A CA 1
ATOM 2110 C C . GLU A 1 260 ? -9.233 -7.785 2.998 1.00 98.06 260 GLU A C 1
ATOM 2112 O O . GLU A 1 260 ? -9.894 -8.329 2.120 1.00 98.06 260 GLU A O 1
ATOM 2117 N N . VAL A 1 261 ? -8.316 -8.432 3.719 1.00 97.94 261 VAL A N 1
ATOM 2118 C CA . VAL A 1 261 ? -7.969 -9.840 3.518 1.00 97.94 261 VAL A CA 1
ATOM 2119 C C . VAL A 1 261 ? -9.174 -10.747 3.758 1.00 97.94 261 VAL A C 1
ATOM 2121 O O . VAL A 1 261 ? -9.458 -11.613 2.934 1.00 97.94 261 VAL A O 1
ATOM 2124 N N . GLU A 1 262 ? -9.902 -10.548 4.858 1.00 97.81 262 GLU A N 1
ATOM 2125 C CA . GLU A 1 262 ? -11.131 -11.301 5.142 1.00 97.81 262 GLU A CA 1
ATOM 2126 C C . GLU A 1 262 ? -12.223 -11.023 4.105 1.00 97.81 262 GLU A C 1
ATOM 2128 O O . GLU A 1 262 ? -12.883 -11.948 3.635 1.00 97.81 262 GLU A O 1
ATOM 2133 N N . TYR A 1 263 ? -12.386 -9.764 3.701 1.00 98.25 263 TYR A N 1
ATOM 2134 C CA . TYR A 1 263 ? -13.392 -9.372 2.722 1.00 98.25 263 TYR A CA 1
ATOM 2135 C C . TYR A 1 263 ? -13.133 -9.992 1.349 1.00 98.25 263 TYR A C 1
ATOM 2137 O O . TYR A 1 263 ? -14.064 -10.507 0.740 1.00 98.25 263 TYR A O 1
ATOM 2145 N N . LEU A 1 264 ? -11.881 -10.008 0.885 1.00 98.31 264 LEU A N 1
ATOM 2146 C CA . LEU A 1 264 ? -11.502 -10.667 -0.365 1.00 98.31 264 LEU A CA 1
ATOM 2147 C C . LEU A 1 264 ? -11.834 -12.165 -0.314 1.00 98.31 264 LEU A C 1
ATOM 2149 O O . LEU A 1 264 ? -12.507 -12.662 -1.216 1.00 98.31 264 LEU A O 1
ATOM 2153 N N . LYS A 1 265 ? -11.456 -12.868 0.765 1.00 97.62 265 LYS A N 1
ATOM 2154 C CA . LYS A 1 265 ? -11.793 -14.295 0.944 1.00 97.62 265 LYS A CA 1
ATOM 2155 C C . LYS A 1 265 ? -13.296 -14.546 0.863 1.00 97.62 265 LYS A C 1
ATOM 2157 O O . LYS A 1 265 ? -13.738 -15.422 0.127 1.00 97.62 265 LYS A O 1
ATOM 2162 N N . ASN A 1 266 ? -14.078 -13.740 1.578 1.00 97.81 266 ASN A N 1
ATOM 2163 C CA . ASN A 1 266 ? -15.535 -13.864 1.606 1.00 97.81 266 ASN A CA 1
ATOM 2164 C C . ASN A 1 266 ? -16.193 -13.551 0.251 1.00 97.81 266 ASN A C 1
ATOM 2166 O O . ASN A 1 266 ? -17.336 -13.935 0.033 1.00 97.81 266 ASN A O 1
ATOM 2170 N N . ASN A 1 267 ? -15.481 -12.876 -0.656 1.00 98.00 267 ASN A N 1
ATOM 2171 C CA . ASN A 1 267 ? -15.943 -12.537 -2.002 1.00 98.00 267 ASN A CA 1
ATOM 2172 C C . ASN A 1 267 ? -15.251 -13.377 -3.088 1.00 98.00 267 ASN A C 1
ATOM 2174 O O . ASN A 1 267 ? -15.068 -12.923 -4.219 1.00 98.00 267 ASN A O 1
ATOM 2178 N N . GLY A 1 268 ? -14.868 -14.610 -2.746 1.00 97.38 268 GLY A N 1
ATOM 2179 C CA . GLY A 1 268 ? -14.394 -15.594 -3.715 1.00 97.38 268 GLY A CA 1
ATOM 2180 C C . GLY A 1 268 ? -12.960 -15.371 -4.178 1.00 97.38 268 GLY A C 1
ATOM 2181 O O . GLY A 1 268 ? -12.626 -15.768 -5.287 1.00 97.38 268 GLY A O 1
ATOM 2182 N N . TYR A 1 269 ? -12.108 -14.734 -3.370 1.00 98.19 269 TYR A N 1
ATOM 2183 C CA . TYR A 1 269 ? -10.672 -14.707 -3.636 1.00 98.19 269 TYR A CA 1
ATOM 2184 C C . TYR A 1 269 ? -9.936 -15.806 -2.868 1.00 98.19 269 TYR A C 1
ATOM 2186 O O . TYR A 1 269 ? -10.048 -15.924 -1.647 1.00 98.19 269 TYR A O 1
ATOM 2194 N N . GLU A 1 270 ? -9.095 -16.548 -3.577 1.00 97.50 270 GLU A N 1
ATOM 2195 C CA . GLU A 1 270 ? -8.082 -17.419 -2.996 1.00 97.50 270 GLU A CA 1
ATOM 2196 C C . GLU A 1 270 ? -6.807 -16.617 -2.721 1.00 97.50 270 GLU A C 1
ATOM 2198 O O . GLU A 1 270 ? -6.388 -15.794 -3.537 1.00 97.50 270 GLU A O 1
ATOM 2203 N N . ILE A 1 271 ? -6.165 -16.860 -1.575 1.00 96.31 271 ILE A N 1
ATOM 2204 C CA . ILE A 1 271 ? -4.898 -16.218 -1.211 1.00 96.31 271 ILE A CA 1
ATOM 2205 C C . ILE A 1 271 ? -3.764 -17.227 -1.340 1.00 96.31 271 ILE A C 1
ATOM 2207 O O . ILE A 1 271 ? -3.661 -18.155 -0.539 1.00 96.31 271 ILE A O 1
ATOM 2211 N N . ILE A 1 272 ? -2.871 -16.988 -2.298 1.00 94.56 272 ILE A N 1
ATOM 2212 C CA . ILE A 1 272 ? -1.694 -17.814 -2.566 1.00 94.56 272 ILE A CA 1
ATOM 2213 C C . ILE A 1 272 ? -0.452 -16.975 -2.266 1.00 94.56 272 ILE A C 1
ATOM 2215 O O . ILE A 1 272 ? -0.008 -16.140 -3.061 1.00 94.56 272 ILE A O 1
ATOM 2219 N N . GLY A 1 273 ? 0.107 -17.178 -1.072 1.00 94.88 273 GLY A N 1
ATOM 2220 C CA . GLY A 1 273 ? 1.235 -16.395 -0.579 1.00 94.88 273 GLY A CA 1
ATOM 2221 C C . GLY A 1 273 ? 0.891 -14.906 -0.499 1.00 94.88 273 GLY A C 1
ATOM 2222 O O . GLY A 1 273 ? 0.101 -14.486 0.340 1.00 94.88 273 GLY A O 1
ATOM 2223 N N . HIS A 1 274 ? 1.500 -14.107 -1.373 1.00 96.31 274 HIS A N 1
ATOM 222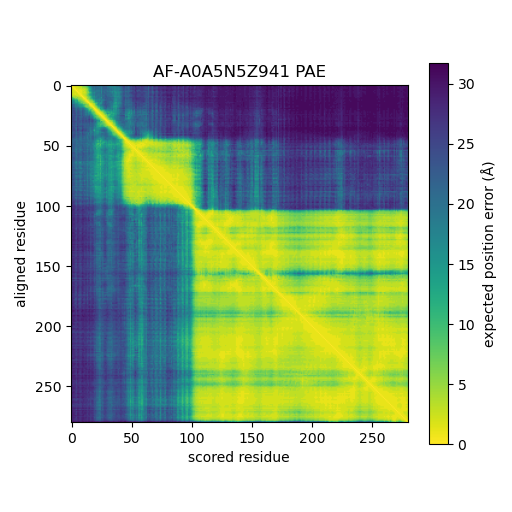4 C CA . HIS A 1 274 ? 1.412 -12.645 -1.366 1.00 96.31 274 HIS A CA 1
ATOM 2225 C C . HIS A 1 274 ? 0.476 -12.066 -2.441 1.00 96.31 274 HIS A C 1
ATOM 2227 O O . HIS A 1 274 ? 0.515 -10.857 -2.709 1.00 96.31 274 HIS A O 1
ATOM 2233 N N . ILE A 1 275 ? -0.326 -12.926 -3.072 1.00 97.31 275 ILE A N 1
ATOM 2234 C CA . ILE A 1 275 ? -1.297 -12.583 -4.111 1.00 97.31 275 ILE A CA 1
ATOM 2235 C C . ILE A 1 275 ? -2.655 -13.166 -3.716 1.00 97.31 275 ILE A C 1
ATOM 2237 O O . ILE A 1 275 ? -2.731 -14.318 -3.293 1.00 97.31 275 ILE A O 1
ATOM 2241 N N . ALA A 1 276 ? -3.721 -12.387 -3.880 1.00 97.75 276 ALA A N 1
ATOM 2242 C CA . ALA A 1 276 ? -5.087 -12.881 -3.893 1.00 97.75 276 ALA A CA 1
ATOM 2243 C C . ALA A 1 276 ? -5.641 -12.846 -5.318 1.00 97.75 276 ALA A C 1
ATOM 2245 O O . ALA A 1 276 ? -5.489 -11.840 -6.017 1.00 97.75 276 ALA A O 1
ATOM 2246 N N . ARG A 1 277 ? -6.295 -13.932 -5.728 1.00 96.75 277 ARG A N 1
ATOM 2247 C CA . ARG A 1 277 ? -6.908 -14.082 -7.052 1.00 96.75 277 ARG A CA 1
ATOM 2248 C C . ARG A 1 277 ? -8.348 -14.518 -6.926 1.00 96.75 277 ARG A C 1
ATOM 2250 O O . ARG A 1 277 ? -8.667 -15.315 -6.050 1.00 96.75 277 ARG A O 1
ATOM 2257 N N . LYS A 1 278 ? -9.198 -14.023 -7.818 1.00 94.81 278 LYS A N 1
ATOM 2258 C CA . LYS A 1 278 ? -10.591 -14.454 -7.886 1.00 94.81 278 LYS A CA 1
ATOM 2259 C C . LYS A 1 278 ? -10.646 -15.918 -8.329 1.00 94.81 278 LYS A C 1
ATOM 2261 O O . LYS A 1 278 ? -10.008 -16.288 -9.313 1.00 94.81 278 LYS A O 1
ATOM 2266 N N . ILE A 1 279 ? -11.373 -16.733 -7.577 1.00 92.62 279 ILE A N 1
ATOM 2267 C CA . ILE A 1 279 ? -11.709 -18.106 -7.938 1.00 92.62 279 ILE A CA 1
ATOM 2268 C C . ILE A 1 279 ? -12.724 -17.992 -9.077 1.00 92.62 279 ILE A C 1
ATOM 2270 O O . ILE A 1 279 ? -13.761 -17.344 -8.911 1.00 92.62 279 ILE A O 1
ATOM 2274 N N . ASN A 1 280 ? -12.364 -18.526 -10.243 1.00 73.69 280 ASN A N 1
ATOM 2275 C CA . ASN A 1 280 ? -13.245 -18.578 -11.410 1.00 73.69 280 ASN A CA 1
ATOM 2276 C C . ASN A 1 280 ? -14.296 -19.674 -11.252 1.00 73.69 280 ASN A C 1
ATOM 2278 O O . ASN A 1 280 ? -13.933 -20.747 -10.717 1.00 73.69 280 ASN A O 1
#

pLDDT: mean 75.4, std 23.79, range [23.92, 98.31]